Protein AF-A0A838U2S0-F1 (afdb_monomer_lite)

Sequence (189 aa):
MLSVIPILTPPTWMVVVSAYMINPSLDPIFLSILGASAATGGRLILFQFSSIGRRFIDETRKSSLDRLKKYLEKTKYGYFVGTMIFALTPLPSNMLFISYGIMKARSIGIIAGFWIGRFIAYLLMINLSNYFFKSFNDLFKNDITFTILVDITGIIMTLLIIFINWDILISQHKLVFIKPKNFFSKQRN

pLDDT: mean 77.6, std 14.42, range [39.25, 94.38]

Radius of gyration: 21.66 Å; chains: 1; bounding box: 55×54×57 Å

Secondary structure (DSSP, 8-state):
--SS-TTTS--HHHHHHHHHHH-TTS-HHHHHHHHHHHHHHHHHHHHHHHHHHGGGS-HHHHHHHHHHHHHHHHSTTHHHHHHHHHHHSSS-HHHHHHHHHHTT---HHHHHHHHHHHHHHHHHHHHHHHHHHHHHHHHHHH-HHHHHHHHHHHHHHHHHHHHB-HHHHHHHS---B-----GGGSS--

Foldseek 3Di:
DQPPDPDPRDDLLVVLLVVCVVPVVDDLLVSLLVSLVVVLVVLVVLLQVLLVVLVVDDPVLLVVLLVVLVVQVVDPLSLQQVLLVCLLDPHDVSVVSSSCSSNVRDDPSNSNSNSVSSSVNSSCSNVVCVVCVVCVCVCVVPPPPSVVVVVVVVVVVVVLVVQWPPVCCVPPVDTDGNDPDPPPPPPDD

Structure (mmCIF, N/CA/C/O backbone):
data_AF-A0A838U2S0-F1
#
_entry.id   AF-A0A838U2S0-F1
#
loop_
_atom_site.group_PDB
_atom_site.id
_atom_site.type_symbol
_atom_site.label_atom_id
_atom_site.label_alt_id
_atom_site.label_comp_id
_atom_site.label_asym_id
_atom_site.label_entity_id
_atom_site.label_seq_id
_atom_site.pdbx_PDB_ins_code
_atom_site.Cartn_x
_atom_site.Cartn_y
_atom_site.Cartn_z
_atom_site.occupancy
_atom_site.B_iso_or_equiv
_atom_site.auth_seq_id
_atom_site.auth_comp_id
_atom_site.auth_asym_id
_atom_site.auth_atom_id
_atom_site.pdbx_PDB_model_num
ATOM 1 N N . MET A 1 1 ? 14.960 3.402 5.399 1.00 40.97 1 MET A N 1
ATOM 2 C CA . MET A 1 1 ? 14.803 4.752 5.989 1.00 40.97 1 MET A CA 1
ATOM 3 C C . MET A 1 1 ? 14.602 5.840 4.916 1.00 40.97 1 MET A C 1
ATOM 5 O O . MET A 1 1 ? 15.115 6.935 5.052 1.00 40.97 1 MET A O 1
ATOM 9 N N . LEU A 1 2 ? 13.812 5.577 3.861 1.00 39.41 2 LEU A N 1
ATOM 10 C CA . LEU A 1 2 ? 13.594 6.506 2.729 1.00 39.41 2 LEU A CA 1
ATOM 11 C C . LEU A 1 2 ? 12.190 7.142 2.725 1.00 39.41 2 LEU A C 1
ATOM 13 O O . LEU A 1 2 ? 11.763 7.716 1.738 1.00 39.41 2 LEU A O 1
ATOM 17 N N . SER A 1 3 ? 11.422 7.001 3.808 1.00 39.25 3 SER A N 1
ATOM 18 C CA . SER A 1 3 ? 10.010 7.422 3.858 1.00 39.25 3 SER A CA 1
ATOM 19 C C . SER A 1 3 ? 9.759 8.662 4.717 1.00 39.25 3 SER A C 1
ATOM 21 O O . SER A 1 3 ? 8.620 8.902 5.097 1.00 39.25 3 SER A O 1
ATOM 23 N N . VAL A 1 4 ? 10.807 9.418 5.057 1.00 43.19 4 VAL A N 1
ATOM 24 C CA . VAL A 1 4 ? 10.728 10.504 6.051 1.00 43.19 4 VAL A CA 1
ATOM 25 C C . VAL A 1 4 ? 10.721 11.903 5.409 1.00 43.19 4 VAL A C 1
ATOM 27 O O . VAL A 1 4 ? 10.370 12.863 6.080 1.00 43.19 4 VAL A O 1
ATOM 30 N N . ILE A 1 5 ? 11.020 12.047 4.110 1.00 43.34 5 ILE A N 1
ATOM 31 C CA . ILE A 1 5 ? 11.135 13.369 3.460 1.00 43.34 5 ILE A CA 1
ATOM 32 C C . ILE A 1 5 ? 10.062 13.524 2.359 1.00 43.34 5 ILE A C 1
ATOM 34 O O . ILE A 1 5 ? 10.135 12.790 1.370 1.00 43.34 5 ILE A O 1
ATOM 38 N N . PRO A 1 6 ? 9.077 14.446 2.486 1.00 45.00 6 PRO A N 1
ATOM 39 C CA . PRO A 1 6 ? 7.842 14.391 1.690 1.00 45.00 6 PRO A CA 1
ATOM 40 C C . PRO A 1 6 ? 7.888 14.892 0.236 1.00 45.00 6 PRO A C 1
ATOM 42 O O . PRO A 1 6 ? 6.861 14.796 -0.423 1.00 45.00 6 PRO A O 1
ATOM 45 N N . ILE A 1 7 ? 8.992 15.448 -0.283 1.00 42.12 7 ILE A N 1
ATOM 46 C CA . ILE A 1 7 ? 8.958 16.152 -1.592 1.00 42.12 7 ILE A CA 1
ATOM 47 C C . ILE A 1 7 ? 10.041 15.704 -2.589 1.00 42.12 7 ILE A C 1
ATOM 49 O O . ILE A 1 7 ? 9.837 15.817 -3.792 1.00 42.12 7 ILE A O 1
ATOM 53 N N . LEU A 1 8 ? 11.166 15.152 -2.125 1.00 42.81 8 LEU A N 1
ATOM 54 C CA . LEU A 1 8 ? 12.355 14.925 -2.967 1.00 42.81 8 LEU A CA 1
ATOM 55 C C . LEU A 1 8 ? 12.891 13.492 -2.939 1.00 42.81 8 LEU A C 1
ATOM 57 O O . LEU A 1 8 ? 13.992 13.233 -3.416 1.00 42.81 8 LEU A O 1
ATOM 61 N N . THR A 1 9 ? 12.128 12.543 -2.394 1.00 49.25 9 THR A N 1
ATOM 62 C CA . THR A 1 9 ? 12.451 11.136 -2.630 1.00 49.25 9 THR A CA 1
ATOM 63 C C . THR A 1 9 ? 11.808 10.718 -3.946 1.00 49.25 9 THR A C 1
ATOM 65 O O . THR A 1 9 ? 10.586 10.850 -4.073 1.00 49.25 9 THR A O 1
ATOM 68 N N . PRO A 1 10 ? 12.590 10.237 -4.936 1.00 53.56 10 PRO A N 1
ATOM 69 C CA . PRO A 1 10 ? 12.002 9.668 -6.133 1.00 53.56 10 PRO A CA 1
ATOM 70 C C . PRO A 1 10 ? 10.997 8.604 -5.684 1.00 53.56 10 PRO A C 1
ATOM 72 O O . PRO A 1 10 ? 11.283 7.863 -4.731 1.00 53.56 10 PRO A O 1
ATOM 75 N N . PRO A 1 11 ? 9.805 8.552 -6.302 1.00 63.19 11 PRO A N 1
ATOM 76 C CA . PRO A 1 11 ? 8.815 7.544 -5.968 1.00 63.19 11 PRO A CA 1
ATOM 77 C C . PRO A 1 11 ? 9.491 6.175 -5.881 1.00 63.19 11 PRO A C 1
ATOM 79 O O . PRO A 1 11 ? 10.350 5.864 -6.702 1.00 63.19 11 PRO A O 1
ATOM 82 N N . THR A 1 12 ? 9.143 5.342 -4.900 1.00 69.44 12 THR A N 1
ATOM 83 C CA . THR A 1 12 ? 9.863 4.073 -4.674 1.00 69.44 12 THR A CA 1
ATOM 84 C C . THR A 1 12 ? 9.918 3.179 -5.914 1.00 69.44 12 THR A C 1
ATOM 86 O O . THR A 1 12 ? 10.870 2.424 -6.071 1.00 69.44 12 THR A O 1
ATOM 89 N N . TRP A 1 13 ? 8.946 3.302 -6.824 1.00 65.25 13 TRP A N 1
ATOM 90 C CA . TRP A 1 13 ? 8.980 2.635 -8.123 1.00 65.25 13 TRP A CA 1
ATOM 91 C C . TRP A 1 13 ? 10.138 3.100 -9.014 1.00 65.25 13 TRP A C 1
ATOM 93 O O . TRP A 1 13 ? 10.768 2.279 -9.665 1.00 65.25 13 TRP A O 1
ATOM 103 N N . MET A 1 14 ? 10.455 4.393 -9.008 1.00 63.75 14 MET A N 1
ATOM 104 C CA . MET A 1 14 ? 11.520 4.985 -9.812 1.00 63.75 14 MET A CA 1
ATOM 105 C C . MET A 1 14 ? 12.881 4.490 -9.331 1.00 63.75 14 MET A C 1
ATOM 107 O O . MET A 1 14 ? 13.739 4.190 -10.143 1.00 63.75 14 MET A O 1
ATOM 111 N N . VAL A 1 15 ? 13.056 4.295 -8.021 1.00 72.75 15 VAL A N 1
ATOM 112 C CA . VAL A 1 15 ? 14.273 3.677 -7.466 1.00 72.75 15 VAL A CA 1
ATOM 113 C C . VAL A 1 15 ? 14.439 2.236 -7.956 1.00 72.75 15 VAL A C 1
ATOM 115 O O . VAL A 1 15 ? 15.535 1.852 -8.353 1.00 72.75 15 VAL A O 1
ATOM 118 N N . VAL A 1 16 ? 13.359 1.449 -7.957 1.00 70.62 16 VAL A N 1
ATOM 119 C CA . VAL A 1 16 ? 13.377 0.046 -8.407 1.00 70.62 16 VAL A CA 1
ATOM 120 C C . VAL A 1 16 ? 13.665 -0.051 -9.909 1.00 70.62 16 VAL A C 1
ATOM 122 O O . VAL A 1 16 ? 14.511 -0.841 -10.320 1.00 70.62 16 VAL A O 1
ATOM 125 N N . VAL A 1 17 ? 13.011 0.784 -10.720 1.00 68.44 17 VAL A N 1
ATOM 126 C CA . VAL A 1 17 ? 13.224 0.831 -12.174 1.00 68.44 17 VAL A CA 1
ATOM 127 C C . VAL A 1 17 ? 14.630 1.333 -12.506 1.00 68.44 17 VAL A C 1
ATOM 129 O O . VAL A 1 17 ? 15.318 0.701 -13.298 1.00 68.44 17 VAL A O 1
ATOM 132 N N . SER A 1 18 ? 15.113 2.399 -11.864 1.00 64.94 18 SER A N 1
ATOM 133 C CA . SER A 1 18 ? 16.478 2.896 -12.079 1.00 64.94 18 SER A CA 1
ATOM 134 C C . SER A 1 18 ? 17.538 1.867 -11.685 1.00 64.94 18 SER A C 1
ATOM 136 O O . SER A 1 18 ? 18.521 1.706 -12.402 1.00 64.94 18 SER A O 1
ATOM 138 N N . ALA A 1 19 ? 17.339 1.132 -10.584 1.00 71.06 19 ALA A N 1
ATOM 139 C CA . ALA A 1 19 ? 18.241 0.049 -10.190 1.00 71.06 19 ALA A CA 1
ATOM 140 C C . ALA A 1 19 ? 18.295 -1.063 -11.250 1.00 71.06 19 ALA A C 1
ATOM 142 O O . ALA A 1 19 ? 19.380 -1.537 -11.584 1.00 71.06 19 ALA A O 1
ATOM 143 N N . TYR A 1 20 ? 17.142 -1.426 -11.821 1.00 73.88 20 TYR A N 1
ATOM 144 C CA . TYR A 1 20 ? 17.068 -2.366 -12.938 1.00 73.88 20 TYR A CA 1
ATOM 145 C C . TYR A 1 20 ? 17.745 -1.819 -14.209 1.00 73.88 20 TYR A C 1
ATOM 147 O O . TYR A 1 20 ? 18.476 -2.542 -14.875 1.00 73.88 20 TYR A O 1
ATOM 155 N N . MET A 1 21 ? 17.572 -0.535 -14.537 1.00 66.88 21 MET A N 1
ATOM 156 C CA . MET A 1 21 ? 18.184 0.073 -15.729 1.00 66.88 21 MET A CA 1
ATOM 157 C C . MET A 1 21 ? 19.713 0.183 -15.639 1.00 66.88 21 MET A C 1
ATOM 159 O O . MET A 1 21 ? 20.387 0.068 -16.660 1.00 66.88 21 MET A O 1
ATOM 163 N N . ILE A 1 22 ? 20.268 0.396 -14.441 1.00 74.81 22 ILE A N 1
ATOM 164 C CA . ILE A 1 22 ? 21.724 0.455 -14.215 1.00 74.81 22 ILE A CA 1
ATOM 165 C C . ILE A 1 22 ? 22.353 -0.940 -14.313 1.00 74.81 22 ILE A C 1
ATOM 167 O O . ILE A 1 22 ? 23.485 -1.072 -14.775 1.00 74.81 22 ILE A O 1
ATOM 171 N N . ASN A 1 23 ? 21.632 -1.985 -13.899 1.00 72.81 23 ASN A N 1
ATOM 172 C CA . ASN A 1 23 ? 22.091 -3.362 -14.036 1.00 72.81 23 ASN A CA 1
ATOM 173 C C . ASN A 1 23 ? 20.950 -4.278 -14.515 1.00 72.81 23 ASN A C 1
ATOM 175 O O . ASN A 1 23 ? 20.287 -4.920 -13.695 1.00 72.81 23 ASN A O 1
ATOM 179 N N . PRO A 1 24 ? 20.754 -4.383 -15.844 1.00 66.19 24 PRO A N 1
ATOM 180 C CA . PRO A 1 24 ? 19.684 -5.187 -16.442 1.00 66.19 24 PRO A CA 1
ATOM 181 C C . PRO A 1 24 ? 19.803 -6.692 -16.173 1.00 66.19 24 PRO A C 1
ATOM 183 O O . PRO A 1 24 ? 18.881 -7.443 -16.469 1.00 66.19 24 PRO A O 1
ATOM 186 N N . SER A 1 25 ? 20.935 -7.143 -15.623 1.00 71.69 25 SER A N 1
ATOM 187 C CA . SER A 1 25 ? 21.165 -8.536 -15.218 1.00 71.69 25 SER A CA 1
ATOM 188 C C . SER A 1 25 ? 20.413 -8.913 -13.936 1.00 71.69 25 SER A C 1
ATOM 190 O O . SER A 1 25 ? 20.383 -10.084 -13.560 1.00 71.69 25 SER A O 1
ATOM 192 N N . LEU A 1 26 ? 19.856 -7.930 -13.221 1.00 73.38 26 LEU A N 1
ATOM 193 C CA . LEU A 1 26 ? 19.093 -8.152 -11.999 1.00 73.38 26 LEU A CA 1
ATOM 194 C C . LEU A 1 26 ? 17.708 -8.714 -12.328 1.00 73.38 26 LEU A C 1
ATOM 196 O O . LEU A 1 26 ? 16.955 -8.121 -13.096 1.00 73.38 26 LEU A O 1
ATOM 200 N N . ASP A 1 27 ? 17.348 -9.822 -11.683 1.00 82.19 27 ASP A N 1
ATOM 201 C CA . ASP A 1 27 ? 16.026 -10.429 -11.828 1.00 82.19 27 ASP A CA 1
ATOM 202 C C . ASP A 1 27 ? 14.913 -9.451 -11.370 1.00 82.19 27 ASP A C 1
ATOM 204 O O . ASP A 1 27 ? 14.895 -9.034 -10.200 1.00 82.19 27 ASP A O 1
ATOM 208 N N . PRO A 1 28 ? 13.960 -9.089 -12.256 1.00 80.12 28 PRO A N 1
ATOM 209 C CA . PRO A 1 28 ? 12.810 -8.250 -11.924 1.00 80.12 28 PRO A CA 1
ATOM 210 C C . PRO A 1 28 ? 12.012 -8.732 -10.710 1.00 80.12 28 PRO A C 1
ATOM 212 O O . PRO A 1 28 ? 11.473 -7.912 -9.956 1.00 80.12 28 PRO A O 1
ATOM 215 N N . ILE A 1 29 ? 11.928 -10.051 -10.506 1.00 85.88 29 ILE A N 1
ATOM 216 C CA . ILE A 1 29 ? 11.207 -10.647 -9.377 1.00 85.88 29 ILE A CA 1
ATOM 217 C C . ILE A 1 29 ? 11.940 -10.330 -8.077 1.00 85.88 29 ILE A C 1
ATOM 219 O O . ILE A 1 29 ? 11.330 -9.810 -7.138 1.00 85.88 29 ILE A O 1
ATOM 223 N N . PHE A 1 30 ? 13.251 -10.566 -8.032 1.00 85.12 30 PHE A N 1
ATOM 224 C CA . PHE A 1 30 ? 14.076 -10.267 -6.864 1.00 85.12 30 PHE A CA 1
ATOM 225 C C . PHE A 1 30 ? 14.042 -8.777 -6.490 1.00 85.12 30 PHE A C 1
ATOM 227 O O . PHE A 1 30 ? 13.831 -8.425 -5.324 1.00 85.12 30 PHE A O 1
ATOM 234 N N . LEU A 1 31 ? 14.157 -7.886 -7.478 1.00 84.44 31 LEU A N 1
ATOM 235 C CA . LEU A 1 31 ? 14.049 -6.440 -7.261 1.00 84.44 31 LEU A CA 1
ATOM 236 C C . LEU A 1 31 ? 12.672 -6.026 -6.733 1.00 84.44 31 LEU A C 1
ATOM 238 O O . LEU A 1 31 ? 12.579 -5.208 -5.814 1.00 84.44 31 LEU A O 1
ATOM 242 N N . SER A 1 32 ? 11.604 -6.618 -7.267 1.00 87.06 32 SER A N 1
ATOM 243 C CA . SER A 1 32 ? 10.239 -6.357 -6.806 1.00 87.06 32 SER A CA 1
ATOM 244 C C . SER A 1 32 ? 10.028 -6.830 -5.368 1.00 87.06 32 SER A C 1
ATOM 246 O O . SER A 1 32 ? 9.399 -6.118 -4.584 1.00 87.06 32 SER A O 1
ATOM 248 N N . ILE A 1 33 ? 10.591 -7.982 -4.986 1.00 88.94 33 ILE A N 1
ATOM 249 C CA . ILE A 1 33 ? 10.562 -8.503 -3.608 1.00 88.94 33 ILE A CA 1
ATOM 250 C C . ILE A 1 33 ? 11.279 -7.544 -2.656 1.00 88.94 33 ILE A C 1
ATOM 252 O O . ILE A 1 33 ? 10.717 -7.168 -1.620 1.00 88.94 33 ILE A O 1
ATOM 256 N N . LEU A 1 34 ? 12.498 -7.114 -2.996 1.00 87.38 34 LEU A N 1
ATOM 257 C CA . LEU A 1 34 ? 13.271 -6.184 -2.171 1.00 87.38 34 LEU A CA 1
ATOM 258 C C . LEU A 1 34 ? 12.563 -4.835 -2.030 1.00 87.38 34 LEU A C 1
ATOM 260 O O . LEU A 1 34 ? 12.389 -4.336 -0.915 1.00 87.38 34 LEU A O 1
ATOM 264 N N . GLY A 1 35 ? 12.091 -4.273 -3.144 1.00 85.56 35 GLY A N 1
ATOM 265 C CA . GLY A 1 35 ? 11.353 -3.015 -3.157 1.00 85.56 35 GLY A CA 1
ATOM 266 C C . GLY A 1 35 ? 10.068 -3.092 -2.333 1.00 85.56 35 GLY A C 1
ATOM 267 O O . GLY A 1 35 ? 9.785 -2.191 -1.535 1.00 85.56 35 GLY A O 1
ATOM 268 N N . ALA A 1 36 ? 9.280 -4.161 -2.495 1.00 89.06 36 ALA A N 1
ATOM 269 C CA . ALA A 1 36 ? 8.032 -4.358 -1.758 1.00 89.06 36 ALA A CA 1
ATOM 270 C C . ALA A 1 36 ? 8.295 -4.514 -0.256 1.00 89.06 36 ALA A C 1
ATOM 272 O O . ALA A 1 36 ? 7.586 -3.922 0.562 1.00 89.06 36 ALA A O 1
ATOM 273 N N . SER A 1 37 ? 9.356 -5.231 0.113 1.00 89.81 37 SER A N 1
ATOM 274 C CA . SER A 1 37 ? 9.763 -5.429 1.506 1.00 89.81 37 SER A CA 1
ATOM 275 C C . SER A 1 37 ? 10.234 -4.124 2.150 1.00 89.81 37 SER A C 1
ATOM 277 O O . SER A 1 37 ? 9.767 -3.772 3.234 1.00 89.81 37 SER A O 1
ATOM 279 N N . ALA A 1 38 ? 11.068 -3.341 1.460 1.00 87.06 38 ALA A N 1
ATOM 280 C CA . ALA A 1 38 ? 11.524 -2.035 1.934 1.00 87.06 38 ALA A CA 1
ATOM 281 C C . ALA A 1 38 ? 10.362 -1.038 2.097 1.00 87.06 38 ALA A C 1
ATOM 283 O O . ALA A 1 38 ? 10.269 -0.342 3.115 1.00 87.06 38 ALA A O 1
ATOM 284 N N . ALA A 1 39 ? 9.445 -0.994 1.123 1.00 87.00 39 ALA A N 1
ATOM 285 C CA . ALA A 1 39 ? 8.250 -0.160 1.193 1.00 87.00 39 ALA A CA 1
ATOM 286 C C . ALA A 1 39 ? 7.362 -0.572 2.375 1.00 87.00 39 ALA A C 1
ATOM 288 O O . ALA A 1 39 ? 6.970 0.273 3.180 1.00 87.00 39 ALA A O 1
ATOM 289 N N . THR A 1 40 ? 7.093 -1.870 2.522 1.00 90.06 40 THR A N 1
ATOM 290 C CA . THR A 1 40 ? 6.285 -2.411 3.622 1.00 90.06 40 THR A CA 1
ATOM 291 C C . THR A 1 40 ? 6.919 -2.098 4.975 1.00 90.06 40 THR A C 1
ATOM 293 O O . THR A 1 40 ? 6.233 -1.589 5.858 1.00 90.06 40 THR A O 1
ATOM 296 N N . GLY A 1 41 ? 8.236 -2.277 5.120 1.00 88.38 41 GLY A N 1
ATOM 297 C CA . GLY A 1 41 ? 8.972 -1.931 6.338 1.00 88.38 41 GLY A CA 1
ATOM 298 C C . GLY A 1 41 ? 8.806 -0.462 6.738 1.00 88.38 41 GLY A C 1
ATOM 299 O O . GLY A 1 41 ? 8.500 -0.162 7.891 1.00 88.38 41 GLY A O 1
ATOM 300 N N . GLY A 1 42 ? 8.899 0.468 5.781 1.00 85.94 42 GLY A N 1
ATOM 301 C CA . GLY A 1 42 ? 8.639 1.889 6.046 1.00 85.94 42 GLY A CA 1
ATOM 302 C C . GLY A 1 42 ? 7.207 2.164 6.523 1.00 85.94 42 GLY A C 1
ATOM 303 O O . GLY A 1 42 ? 6.987 3.005 7.395 1.00 85.94 42 GLY A O 1
ATOM 304 N N . ARG A 1 43 ? 6.224 1.434 5.987 1.00 89.69 43 ARG A N 1
ATOM 305 C CA . ARG A 1 43 ? 4.805 1.582 6.358 1.00 89.69 43 ARG A CA 1
ATOM 306 C C . ARG A 1 43 ? 4.496 0.971 7.722 1.00 89.69 43 ARG A C 1
ATOM 308 O O . ARG A 1 43 ? 3.673 1.520 8.451 1.00 89.69 43 ARG A O 1
ATOM 315 N N . LEU A 1 44 ? 5.194 -0.095 8.104 1.00 89.06 44 LEU A N 1
ATOM 316 C CA . LEU A 1 44 ? 5.102 -0.677 9.443 1.00 89.06 44 LEU A CA 1
ATOM 317 C C . LEU A 1 44 ? 5.583 0.291 10.521 1.00 89.06 44 LEU A C 1
ATOM 319 O O . LEU A 1 44 ? 4.919 0.434 11.545 1.00 89.06 44 LEU A O 1
ATOM 323 N N . ILE A 1 45 ? 6.683 1.000 10.269 1.00 88.75 45 ILE A N 1
ATOM 324 C CA . ILE A 1 45 ? 7.174 2.042 11.178 1.00 88.75 45 ILE A CA 1
ATOM 325 C C . ILE A 1 45 ? 6.099 3.125 11.352 1.00 88.75 45 ILE A C 1
ATOM 327 O O . ILE A 1 45 ? 5.715 3.444 12.476 1.00 88.75 45 ILE A O 1
ATOM 331 N N . LEU A 1 46 ? 5.537 3.630 10.250 1.00 87.81 46 LEU A N 1
ATOM 332 C CA . LEU A 1 46 ? 4.481 4.648 10.290 1.00 87.81 46 LEU A CA 1
ATOM 333 C C . LEU A 1 46 ? 3.231 4.175 11.048 1.00 87.81 46 LEU A C 1
ATOM 335 O O . LEU A 1 46 ? 2.666 4.923 11.848 1.00 87.81 46 LEU A O 1
ATOM 339 N N . PHE A 1 47 ? 2.818 2.928 10.824 1.00 90.31 47 PHE A N 1
ATOM 340 C CA . PHE A 1 47 ? 1.714 2.297 11.542 1.00 90.31 47 PHE A CA 1
ATOM 341 C C . PHE A 1 47 ? 1.968 2.263 13.054 1.00 90.31 47 PHE A C 1
ATOM 343 O O . PHE A 1 47 ? 1.088 2.629 13.837 1.00 90.31 47 PHE A O 1
ATOM 350 N N . GLN A 1 48 ? 3.173 1.865 13.474 1.00 89.31 48 GLN A N 1
ATOM 351 C CA . GLN A 1 48 ? 3.549 1.801 14.888 1.00 89.31 48 GLN A CA 1
ATOM 352 C C . GLN A 1 48 ? 3.547 3.189 15.535 1.00 89.31 48 GLN A C 1
ATOM 354 O O . GLN A 1 48 ? 2.904 3.376 16.570 1.00 89.31 48 GLN A O 1
ATOM 359 N N . PHE A 1 49 ? 4.175 4.180 14.897 1.00 89.88 49 PHE A N 1
ATOM 360 C CA . PHE A 1 49 ? 4.164 5.563 15.384 1.00 89.88 49 PHE A CA 1
ATOM 361 C C . PHE A 1 49 ? 2.741 6.121 15.490 1.00 89.88 49 PHE A C 1
ATOM 363 O O . PHE A 1 49 ? 2.384 6.722 16.502 1.00 89.88 49 PHE A O 1
ATOM 370 N N . SER A 1 50 ? 1.889 5.853 14.501 1.00 89.88 50 SER A N 1
ATOM 371 C CA . SER A 1 50 ? 0.491 6.307 14.505 1.00 89.88 50 SER A CA 1
ATOM 372 C C . SER A 1 50 ? -0.344 5.627 15.596 1.00 89.88 50 SER A C 1
ATOM 374 O O . SER A 1 50 ? -1.216 6.250 16.201 1.00 89.88 50 SER A O 1
ATOM 376 N N . SER A 1 51 ? -0.050 4.361 15.904 1.00 90.25 51 SER A N 1
ATOM 377 C CA . SER A 1 51 ? -0.672 3.623 17.010 1.00 90.25 51 SER A CA 1
ATOM 378 C C . SER A 1 51 ? -0.316 4.208 18.380 1.00 90.25 51 SER A C 1
ATOM 380 O O . SER A 1 51 ? -1.181 4.309 19.258 1.00 90.25 51 SER A O 1
ATOM 382 N N . ILE A 1 52 ? 0.929 4.665 18.553 1.00 90.62 52 ILE A N 1
ATOM 383 C CA . ILE A 1 52 ? 1.367 5.408 19.745 1.00 90.62 52 ILE A CA 1
ATOM 384 C C . ILE A 1 52 ? 0.680 6.782 19.785 1.00 90.62 52 ILE A C 1
ATOM 386 O O . ILE A 1 52 ? 0.147 7.176 20.825 1.00 90.62 52 ILE A O 1
ATOM 390 N N . GLY A 1 53 ? 0.609 7.461 18.637 1.00 87.88 53 GLY A N 1
ATOM 391 C CA . GLY A 1 53 ? -0.020 8.770 18.459 1.00 87.88 53 GLY A CA 1
ATOM 392 C C . GLY A 1 53 ? -1.533 8.807 18.702 1.00 87.88 53 GLY A C 1
ATOM 393 O O . GLY A 1 53 ? -2.067 9.882 18.963 1.00 87.88 53 GLY A O 1
ATOM 394 N N . ARG A 1 54 ? -2.231 7.655 18.720 1.00 90.44 54 ARG A N 1
ATOM 395 C CA . ARG A 1 54 ? -3.677 7.559 19.031 1.00 90.44 54 ARG A CA 1
ATOM 396 C C . ARG A 1 54 ? -4.054 8.323 20.307 1.00 90.44 54 ARG A C 1
ATOM 398 O O . ARG A 1 54 ? -5.167 8.829 20.400 1.00 90.44 54 ARG A O 1
ATOM 405 N N . ARG A 1 55 ? -3.151 8.396 21.293 1.00 89.56 55 ARG A N 1
ATOM 406 C CA . ARG A 1 55 ? -3.378 9.070 22.586 1.00 89.56 55 ARG A CA 1
ATOM 407 C C . ARG A 1 55 ? -3.718 10.558 22.433 1.00 89.56 55 ARG A C 1
ATOM 409 O O . ARG A 1 55 ? -4.502 11.061 23.223 1.00 89.56 55 ARG A O 1
ATOM 416 N N . PHE A 1 56 ? -3.193 11.211 21.396 1.00 89.69 56 PHE A N 1
ATOM 417 C CA . PHE A 1 56 ? -3.348 12.647 21.140 1.00 89.69 56 PHE A CA 1
ATOM 418 C C . PHE A 1 56 ? -4.550 12.998 20.248 1.00 89.69 56 PHE A C 1
ATOM 420 O O . PHE A 1 56 ? -4.689 14.140 19.828 1.00 89.69 56 PHE A O 1
ATOM 427 N N . ILE A 1 57 ? -5.395 12.023 19.904 1.00 89.50 57 ILE A N 1
ATOM 428 C CA . ILE A 1 57 ? -6.540 12.220 19.005 1.00 89.50 57 ILE A CA 1
ATOM 429 C C . ILE A 1 57 ? -7.838 12.332 19.808 1.00 89.50 57 ILE A C 1
ATOM 431 O O . ILE A 1 57 ? -8.033 11.595 20.773 1.00 89.50 57 ILE A O 1
ATOM 435 N N . ASP A 1 58 ? -8.746 13.200 19.365 1.00 91.31 58 ASP A N 1
ATOM 436 C CA . ASP A 1 58 ? -10.072 13.378 19.964 1.00 91.31 58 ASP A CA 1
ATOM 437 C C . ASP A 1 58 ? -10.926 12.101 19.927 1.00 91.31 58 ASP A C 1
ATOM 439 O O . ASP A 1 58 ? -10.898 11.322 18.963 1.00 91.31 58 ASP A O 1
ATOM 443 N N . GLU A 1 59 ? -11.773 11.924 20.943 1.00 91.12 59 GLU A N 1
ATOM 444 C CA . GLU A 1 59 ? -12.653 10.754 21.073 1.00 91.12 59 GLU A CA 1
ATOM 445 C C . GLU A 1 59 ? -13.642 10.606 19.906 1.00 91.12 59 GLU A C 1
ATOM 447 O O . GLU A 1 59 ? -13.892 9.494 19.437 1.00 91.12 59 GLU A O 1
ATOM 452 N N . THR A 1 60 ? -14.129 11.710 19.334 1.00 89.06 60 THR A N 1
ATOM 453 C CA . THR A 1 60 ? -15.025 11.685 18.164 1.00 89.06 60 THR A CA 1
ATOM 454 C C . THR A 1 60 ? -14.361 11.042 16.940 1.00 89.06 60 THR A C 1
ATOM 456 O O . THR A 1 60 ? -14.973 10.237 16.223 1.00 89.06 60 THR A O 1
ATOM 459 N N . ARG A 1 61 ? -13.080 11.356 16.702 1.00 87.38 61 ARG A N 1
ATOM 460 C CA . ARG A 1 61 ? -12.297 10.787 15.593 1.00 87.38 61 ARG A CA 1
ATOM 461 C C . ARG A 1 61 ? -11.944 9.329 15.868 1.00 87.38 61 ARG A C 1
ATOM 463 O O . ARG A 1 61 ? -12.099 8.499 14.971 1.00 87.38 61 ARG A O 1
ATOM 470 N N . LYS A 1 62 ? -11.551 8.998 17.105 1.00 90.44 62 LYS A N 1
ATOM 471 C CA . LYS A 1 62 ? -11.317 7.608 17.538 1.00 90.44 62 LYS A CA 1
ATOM 472 C C . LYS A 1 62 ? -12.557 6.743 17.315 1.00 90.44 62 LYS A C 1
ATOM 474 O O . LYS A 1 62 ? -12.458 5.728 16.637 1.00 90.44 62 LYS A O 1
ATOM 479 N N . SER A 1 63 ? -13.722 7.190 17.783 1.00 90.19 63 SER A N 1
ATOM 480 C CA . SER A 1 63 ? -15.002 6.486 17.625 1.00 90.19 63 SER A CA 1
ATOM 481 C C . SER A 1 63 ? -15.354 6.238 16.155 1.00 90.19 63 SER A C 1
ATOM 483 O O . SER A 1 63 ? -15.794 5.149 15.784 1.00 90.19 63 SER A O 1
ATOM 485 N N . SER A 1 64 ? -15.102 7.218 15.284 1.00 90.81 64 SER A N 1
ATOM 486 C CA . SER A 1 64 ? -15.333 7.076 13.841 1.00 90.81 64 SER A CA 1
ATOM 487 C C . SER A 1 64 ? -14.417 6.031 13.199 1.00 90.81 64 SER A C 1
ATOM 489 O O . SER A 1 64 ? -14.882 5.191 12.427 1.00 90.81 64 SER A O 1
ATOM 491 N N . LEU A 1 65 ? -13.137 6.022 13.570 1.00 91.12 65 LEU A N 1
ATOM 492 C CA . LEU A 1 65 ? -12.178 5.014 13.114 1.00 91.12 65 LEU A CA 1
ATOM 493 C C . LEU A 1 65 ? -12.458 3.625 13.706 1.00 91.12 65 LEU A C 1
ATOM 495 O O . LEU A 1 65 ? -12.273 2.620 13.023 1.00 91.12 65 LEU A O 1
ATOM 499 N N . ASP A 1 66 ? -12.960 3.545 14.936 1.00 91.75 66 ASP A N 1
ATOM 500 C CA . ASP A 1 66 ? -13.351 2.280 15.558 1.00 91.75 66 ASP A CA 1
ATOM 501 C C . ASP A 1 66 ? -14.595 1.672 14.879 1.00 91.75 66 ASP A C 1
ATOM 503 O O . ASP A 1 66 ? -14.702 0.448 14.777 1.00 91.75 66 ASP A O 1
ATOM 507 N N . ARG A 1 67 ? -15.510 2.491 14.333 1.00 90.44 67 ARG A N 1
ATOM 508 C CA . ARG A 1 67 ? -16.598 1.997 13.464 1.00 90.44 67 ARG A CA 1
ATOM 509 C C . ARG A 1 67 ? -16.056 1.386 12.172 1.00 90.44 67 ARG A C 1
ATOM 511 O O . ARG A 1 67 ? -16.460 0.282 11.810 1.00 90.44 67 ARG A O 1
ATOM 518 N N . LEU A 1 68 ? -15.113 2.063 11.512 1.00 89.12 68 LEU A N 1
ATOM 519 C CA . LEU A 1 68 ? -14.453 1.536 10.312 1.00 89.12 68 LEU A CA 1
ATOM 520 C C . LEU A 1 68 ? -13.712 0.225 10.610 1.00 89.12 68 LEU A C 1
ATOM 522 O O . LEU A 1 68 ? -13.802 -0.727 9.837 1.00 89.12 68 LEU A O 1
ATOM 526 N N . LYS A 1 69 ? -13.027 0.149 11.755 1.00 91.88 69 LYS A N 1
ATOM 527 C CA . LYS A 1 69 ? -12.382 -1.079 12.226 1.00 91.88 69 LYS A CA 1
ATOM 528 C C . LYS A 1 69 ? -13.378 -2.233 12.330 1.00 91.88 69 LYS A C 1
ATOM 530 O O . LYS A 1 69 ? -13.143 -3.268 11.720 1.00 91.88 69 LYS A O 1
ATOM 535 N N . LYS A 1 70 ? -14.509 -2.040 13.019 1.00 90.44 70 LYS A N 1
ATOM 536 C CA . LYS A 1 70 ? -15.556 -3.072 13.148 1.00 90.44 70 LYS A CA 1
ATOM 537 C C . LYS A 1 70 ? -16.080 -3.542 11.787 1.00 90.44 70 LYS A C 1
ATOM 539 O O . LYS A 1 70 ? -16.305 -4.733 11.596 1.00 90.44 70 LYS A O 1
ATOM 544 N N . TYR A 1 71 ? -16.252 -2.624 10.835 1.00 88.94 71 TYR A N 1
ATOM 545 C CA . TYR A 1 71 ? -16.674 -2.962 9.472 1.00 88.94 71 TYR A CA 1
ATOM 546 C C . TYR A 1 71 ? -15.643 -3.838 8.740 1.00 88.94 71 TYR A C 1
ATOM 548 O O . TYR A 1 71 ? -15.992 -4.858 8.139 1.00 88.94 71 TYR A O 1
ATOM 556 N N . LEU A 1 72 ? -14.362 -3.472 8.826 1.00 87.69 72 LEU A N 1
ATOM 557 C CA . LEU A 1 72 ? -13.272 -4.222 8.201 1.00 87.69 72 LEU A CA 1
ATOM 558 C C . LEU A 1 72 ? -13.039 -5.582 8.873 1.00 87.69 72 LEU A C 1
ATOM 560 O O . LEU A 1 72 ? -12.744 -6.542 8.171 1.00 87.69 72 LEU A O 1
ATOM 564 N N . GLU A 1 73 ? -13.217 -5.685 10.192 1.00 88.44 73 GLU A N 1
ATOM 565 C CA . GLU A 1 73 ? -13.134 -6.947 10.946 1.00 88.44 73 GLU A CA 1
ATOM 566 C C . GLU A 1 73 ? -14.293 -7.900 10.625 1.00 88.44 73 GLU A C 1
ATOM 568 O O . GLU A 1 73 ? -14.092 -9.112 10.575 1.00 88.44 73 GLU A O 1
ATOM 573 N N . LYS A 1 74 ? -15.492 -7.372 10.342 1.00 88.75 74 LYS A N 1
ATOM 574 C CA . LYS A 1 74 ? -16.641 -8.179 9.897 1.00 88.75 74 LYS A CA 1
ATOM 575 C C . LYS A 1 74 ? -16.413 -8.803 8.515 1.00 88.75 74 LYS A C 1
ATOM 577 O O . LYS A 1 74 ? -17.004 -9.830 8.189 1.00 88.75 74 LYS A O 1
ATOM 582 N N . THR A 1 75 ? -15.561 -8.192 7.696 1.00 84.75 75 THR A N 1
ATOM 583 C CA . THR A 1 75 ? -15.262 -8.658 6.341 1.00 84.75 75 THR A CA 1
ATOM 584 C C . THR A 1 75 ? -14.026 -9.556 6.359 1.00 84.75 75 THR A C 1
ATOM 586 O O . THR A 1 75 ? -12.922 -9.073 6.599 1.00 84.75 75 THR A O 1
ATOM 589 N N . LYS A 1 76 ? -14.172 -10.849 6.026 1.00 81.38 76 LYS A N 1
ATOM 590 C CA . LYS A 1 76 ? -13.092 -11.864 6.101 1.00 81.38 76 LYS A CA 1
ATOM 591 C C . LYS A 1 76 ? -11.755 -11.417 5.484 1.00 81.38 76 LYS A C 1
ATOM 593 O O . LYS A 1 76 ? -10.698 -11.730 6.022 1.00 81.38 76 LYS A O 1
ATOM 598 N N . TYR A 1 77 ? -11.802 -10.658 4.387 1.00 87.81 77 TYR A N 1
ATOM 599 C CA . TYR A 1 77 ? -10.623 -10.128 3.691 1.00 87.81 77 TYR A CA 1
ATOM 600 C C . TYR A 1 77 ? -10.604 -8.595 3.590 1.00 87.81 77 TYR A C 1
ATOM 602 O O . TYR A 1 77 ? -9.866 -8.053 2.772 1.00 87.81 77 TYR A O 1
ATOM 610 N N . GLY A 1 78 ? -11.381 -7.875 4.410 1.00 88.12 78 GLY A N 1
ATOM 611 C CA . GLY A 1 78 ? -11.552 -6.419 4.285 1.00 88.12 78 GLY A CA 1
ATOM 612 C C . GLY A 1 78 ? -10.231 -5.652 4.356 1.00 88.12 78 GLY A C 1
ATOM 613 O O . GLY A 1 78 ? -9.943 -4.812 3.507 1.00 88.12 78 GLY A O 1
ATOM 614 N N . TYR A 1 79 ? -9.380 -6.011 5.319 1.00 90.56 79 TYR A N 1
ATOM 615 C CA . TYR A 1 79 ? -8.035 -5.447 5.446 1.00 90.56 79 TYR A CA 1
ATOM 616 C C . TYR A 1 79 ? -7.117 -5.795 4.280 1.00 90.56 79 TYR A C 1
ATOM 618 O O . TYR A 1 79 ? -6.384 -4.935 3.801 1.00 90.56 79 TYR A O 1
ATOM 626 N N . PHE A 1 80 ? -7.153 -7.046 3.826 1.00 92.00 80 PHE A N 1
ATOM 627 C CA . PHE A 1 80 ? -6.296 -7.513 2.745 1.00 92.00 80 PHE A CA 1
ATOM 628 C C . PHE A 1 80 ? -6.639 -6.821 1.428 1.00 92.00 80 PHE A C 1
ATOM 630 O O . PHE A 1 80 ? -5.789 -6.153 0.842 1.00 92.00 80 PHE A O 1
ATOM 637 N N . VAL A 1 81 ? -7.903 -6.916 1.014 1.00 89.25 81 VAL A N 1
ATOM 638 C CA . VAL A 1 81 ? -8.399 -6.346 -0.242 1.00 89.25 81 VAL A CA 1
ATOM 639 C C . VAL A 1 81 ? -8.279 -4.827 -0.224 1.00 89.25 81 VAL A C 1
ATOM 641 O O . VAL A 1 81 ? -7.749 -4.250 -1.170 1.00 89.25 81 VAL A O 1
ATOM 644 N N . GLY A 1 82 ? -8.688 -4.175 0.871 1.00 88.44 82 GLY A N 1
ATOM 645 C CA . GLY A 1 82 ? -8.581 -2.723 1.001 1.00 88.44 82 GLY A CA 1
ATOM 646 C C . GLY A 1 82 ? -7.139 -2.241 0.853 1.00 88.44 82 GLY A C 1
ATOM 647 O O . GLY A 1 82 ? -6.861 -1.338 0.069 1.00 88.44 82 GLY A O 1
ATOM 648 N N . THR A 1 83 ? -6.194 -2.891 1.535 1.00 91.12 83 THR A N 1
ATOM 649 C CA . THR A 1 83 ? -4.784 -2.484 1.464 1.00 91.12 83 THR A CA 1
ATOM 650 C C . THR A 1 83 ? -4.147 -2.807 0.115 1.00 91.12 83 THR A C 1
ATOM 652 O O . THR A 1 83 ? -3.343 -2.020 -0.381 1.00 91.12 83 THR A O 1
ATOM 655 N N . MET A 1 84 ? -4.518 -3.931 -0.499 1.00 91.50 84 MET A N 1
ATOM 656 C CA . MET A 1 84 ? -4.019 -4.337 -1.812 1.00 91.50 84 MET A CA 1
ATOM 657 C C . MET A 1 84 ? -4.463 -3.371 -2.911 1.00 91.50 84 MET A C 1
ATOM 659 O O . MET A 1 84 ? -3.627 -2.922 -3.691 1.00 91.50 84 MET A O 1
ATOM 663 N N . ILE A 1 85 ? -5.744 -2.986 -2.936 1.00 88.31 85 ILE A N 1
ATOM 664 C CA . ILE A 1 85 ? -6.256 -1.988 -3.885 1.00 88.31 85 ILE A CA 1
ATOM 665 C C . ILE A 1 85 ? -5.497 -0.672 -3.705 1.00 88.31 85 ILE A C 1
ATOM 667 O O . ILE A 1 85 ? -4.947 -0.142 -4.667 1.00 88.31 85 ILE A O 1
ATOM 671 N N . PHE A 1 86 ? -5.366 -0.189 -2.467 1.00 88.12 86 PHE A N 1
ATOM 672 C CA . PHE A 1 86 ? -4.605 1.030 -2.183 1.00 88.12 86 PHE A CA 1
ATOM 673 C C . PHE A 1 86 ? -3.135 0.942 -2.612 1.00 88.12 86 PHE A C 1
ATOM 675 O O . PHE A 1 86 ? -2.563 1.948 -3.021 1.00 88.12 86 PHE A O 1
ATOM 682 N N . ALA A 1 87 ? -2.512 -0.234 -2.520 1.00 86.31 87 ALA A N 1
ATOM 683 C CA . ALA A 1 87 ? -1.128 -0.451 -2.932 1.00 86.31 87 ALA A CA 1
ATOM 684 C C . ALA A 1 87 ? -0.937 -0.464 -4.456 1.00 86.31 87 ALA A C 1
ATOM 686 O O . ALA A 1 87 ? 0.123 -0.046 -4.924 1.00 86.31 87 ALA A O 1
ATOM 687 N N . LEU A 1 88 ? -1.943 -0.935 -5.197 1.00 85.25 88 LEU A N 1
ATOM 688 C CA . LEU A 1 88 ? -1.964 -0.956 -6.662 1.00 85.25 88 LEU A CA 1
ATOM 689 C C . LEU A 1 88 ? -2.292 0.422 -7.251 1.00 85.25 88 LEU A C 1
ATOM 691 O O . LEU A 1 88 ? -1.795 0.782 -8.313 1.00 85.25 88 LEU A O 1
ATOM 695 N N . THR A 1 89 ? -3.117 1.203 -6.557 1.00 80.81 89 THR A N 1
ATOM 696 C CA . THR A 1 89 ? -3.488 2.560 -6.977 1.00 80.81 89 THR A CA 1
ATOM 697 C C . THR A 1 89 ? -2.430 3.604 -6.592 1.00 80.81 89 THR A C 1
ATOM 699 O O . THR A 1 89 ? -1.705 3.416 -5.612 1.00 80.81 89 THR A O 1
ATOM 702 N N . PRO A 1 90 ? -2.390 4.771 -7.263 1.00 70.31 90 PRO A N 1
ATOM 703 C CA . PRO A 1 90 ? -1.559 5.908 -6.853 1.00 70.31 90 PRO A CA 1
ATOM 704 C C . PRO A 1 90 ? -2.074 6.621 -5.582 1.00 70.31 90 PRO A C 1
ATOM 706 O O . PRO A 1 90 ? -1.687 7.756 -5.307 1.00 70.31 90 PRO A O 1
ATOM 709 N N . LEU A 1 91 ? -2.954 5.989 -4.797 1.00 74.62 91 LEU A N 1
ATOM 710 C CA . LEU A 1 91 ? -3.533 6.577 -3.594 1.00 74.62 91 LEU A CA 1
ATOM 711 C C . LEU A 1 91 ? -2.478 6.777 -2.489 1.00 74.62 91 LEU A C 1
ATOM 713 O O . LEU A 1 91 ? -1.512 6.009 -2.379 1.00 74.62 91 LEU A O 1
ATOM 717 N N . PRO A 1 92 ? -2.666 7.783 -1.612 1.00 75.62 92 PRO A N 1
ATOM 718 C CA . PRO A 1 92 ? -1.728 8.091 -0.542 1.00 75.62 92 PRO A CA 1
ATOM 719 C C . PRO A 1 92 ? -1.744 6.993 0.528 1.00 75.62 92 PRO A C 1
ATOM 721 O O . PRO A 1 92 ? -2.446 7.075 1.537 1.00 75.62 92 PRO A O 1
ATOM 724 N N . SER A 1 93 ? -0.901 5.970 0.352 1.00 83.81 93 SER A N 1
ATOM 725 C CA . SER A 1 93 ? -0.779 4.851 1.300 1.00 83.81 93 SER A CA 1
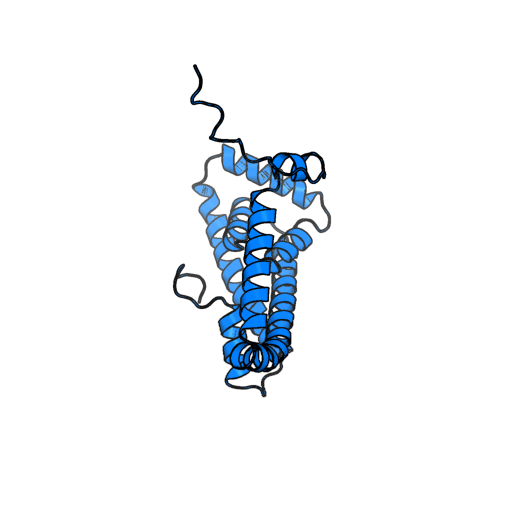ATOM 726 C C . SER A 1 93 ? -0.456 5.312 2.725 1.00 83.81 93 SER A C 1
ATOM 728 O O . SER A 1 93 ? -0.774 4.621 3.684 1.00 83.81 93 SER A O 1
ATOM 730 N N . ASN A 1 94 ? 0.169 6.482 2.886 1.00 85.88 94 ASN A N 1
ATOM 731 C CA . ASN A 1 94 ? 0.520 7.022 4.198 1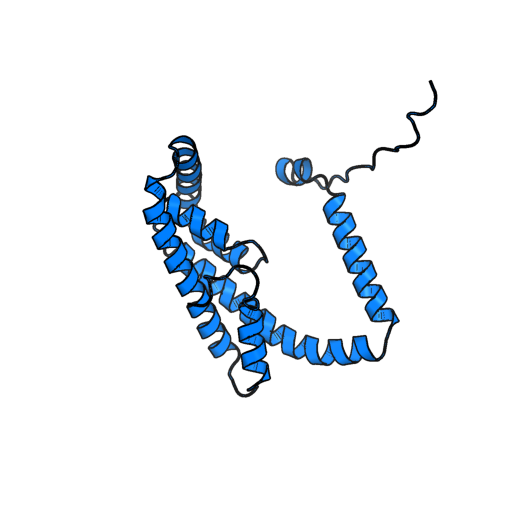.00 85.88 94 ASN A CA 1
ATOM 732 C C . ASN A 1 94 ? -0.728 7.232 5.061 1.00 85.88 94 ASN A C 1
ATOM 734 O O . ASN A 1 94 ? -0.748 6.807 6.212 1.00 85.88 94 ASN A O 1
ATOM 738 N N . MET A 1 95 ? -1.784 7.813 4.485 1.00 85.81 95 MET A N 1
ATOM 739 C CA . MET A 1 95 ? -3.042 8.047 5.195 1.00 85.81 95 MET A CA 1
ATOM 740 C C . MET A 1 95 ? -3.680 6.729 5.632 1.00 85.81 95 MET A C 1
ATOM 742 O O . MET A 1 95 ? -4.104 6.613 6.777 1.00 85.81 95 MET A O 1
ATOM 746 N N . LEU A 1 96 ? -3.654 5.710 4.767 1.00 89.88 96 LEU A N 1
ATOM 747 C CA . LEU A 1 96 ? -4.178 4.383 5.083 1.00 89.88 96 LEU A CA 1
ATOM 748 C C . LEU A 1 96 ? -3.494 3.776 6.319 1.00 89.88 96 LEU A C 1
ATOM 750 O O . LEU A 1 96 ? -4.166 3.385 7.272 1.00 89.88 96 LEU A O 1
ATOM 754 N N . PHE A 1 97 ? -2.158 3.733 6.331 1.00 90.38 97 PHE A N 1
ATOM 755 C CA . PHE A 1 97 ? -1.401 3.165 7.453 1.00 90.38 97 PHE A CA 1
ATOM 756 C C . PHE A 1 97 ? -1.508 4.007 8.729 1.00 90.38 97 PHE A C 1
ATOM 758 O O . PHE A 1 97 ? -1.525 3.435 9.820 1.00 90.38 97 PHE A O 1
ATOM 765 N N . ILE A 1 98 ? -1.640 5.332 8.612 1.00 89.56 98 ILE A N 1
ATOM 766 C CA . ILE A 1 98 ? -1.910 6.216 9.753 1.00 89.56 98 ILE A CA 1
ATOM 767 C C . ILE A 1 98 ? -3.271 5.882 10.367 1.00 89.56 98 ILE A C 1
ATOM 769 O O . ILE A 1 98 ? -3.346 5.591 11.561 1.00 89.56 98 ILE A O 1
ATOM 773 N N . SER A 1 99 ? -4.339 5.846 9.565 1.00 90.62 99 SER A N 1
ATOM 774 C CA . SER A 1 99 ? -5.685 5.487 10.029 1.00 90.62 99 SER A CA 1
ATOM 775 C C . SER A 1 99 ? -5.710 4.096 10.663 1.00 90.62 99 SER A C 1
ATOM 777 O O . SER A 1 99 ? -6.289 3.911 11.737 1.00 90.62 99 SER A O 1
ATOM 779 N N . TYR A 1 100 ? -5.024 3.130 10.049 1.00 92.38 100 TYR A N 1
ATOM 780 C CA . TYR A 1 100 ? -4.925 1.768 10.566 1.00 92.38 100 TYR A CA 1
ATOM 781 C C . TYR A 1 100 ? -4.142 1.679 11.881 1.00 92.38 100 TYR A C 1
ATOM 783 O O . TYR A 1 100 ? -4.533 0.924 12.780 1.00 92.38 100 TYR A O 1
ATOM 791 N N . GLY A 1 101 ? -3.078 2.470 12.023 1.00 91.50 101 GLY A N 1
ATOM 792 C CA . GLY A 1 101 ? -2.322 2.589 13.265 1.00 91.50 101 GLY A CA 1
ATOM 793 C C . GLY A 1 101 ? -3.176 3.198 14.372 1.00 91.50 101 GLY A C 1
ATOM 794 O O . GLY A 1 101 ? -3.299 2.611 15.447 1.00 91.50 101 GLY A O 1
ATOM 795 N N . ILE A 1 102 ? -3.862 4.309 14.088 1.00 92.69 102 ILE A N 1
ATOM 796 C CA . ILE A 1 102 ? -4.751 4.980 15.046 1.00 92.69 102 ILE A CA 1
ATOM 797 C C . ILE A 1 102 ? -5.856 4.035 15.515 1.00 92.69 102 ILE A C 1
ATOM 799 O O . ILE A 1 102 ? -6.113 3.952 16.712 1.00 92.69 102 ILE A O 1
ATOM 803 N N . MET A 1 103 ? -6.488 3.263 14.629 1.00 93.12 103 MET A N 1
ATOM 804 C CA . MET A 1 103 ? -7.525 2.305 15.039 1.00 93.12 103 MET A CA 1
ATOM 805 C C . MET A 1 103 ? -6.968 1.029 15.702 1.00 93.12 103 MET A C 1
ATOM 807 O O . MET A 1 103 ? -7.733 0.179 16.164 1.00 93.12 103 MET A O 1
ATOM 811 N N . LYS A 1 104 ? -5.638 0.890 15.808 1.00 89.06 104 LYS A N 1
ATOM 812 C CA . LYS A 1 104 ? -4.951 -0.294 16.349 1.00 89.06 104 LYS A CA 1
ATOM 813 C C . LYS A 1 104 ? -5.439 -1.580 15.677 1.00 89.06 104 LYS A C 1
ATOM 815 O O . LYS A 1 104 ? -5.872 -2.520 16.351 1.00 89.06 104 LYS A O 1
ATOM 820 N N . ALA A 1 105 ? -5.446 -1.591 14.346 1.00 89.44 105 ALA A N 1
ATOM 821 C CA . ALA A 1 105 ? -5.858 -2.758 13.576 1.00 89.44 105 ALA A CA 1
ATOM 822 C C . ALA A 1 105 ? -4.845 -3.900 13.746 1.00 89.44 105 ALA A C 1
ATOM 824 O O . ALA A 1 105 ? -3.659 -3.723 13.491 1.00 89.44 105 ALA A O 1
ATOM 825 N N . ARG A 1 106 ? -5.296 -5.080 14.177 1.00 82.12 106 ARG A N 1
ATOM 826 C CA . ARG A 1 106 ? -4.432 -6.256 14.370 1.00 82.12 106 ARG A CA 1
ATOM 827 C C . ARG A 1 106 ? -4.683 -7.272 13.262 1.00 82.12 106 ARG A C 1
ATOM 829 O O . ARG A 1 106 ? -5.238 -8.334 13.510 1.00 82.12 106 ARG A O 1
ATOM 836 N N . SER A 1 107 ? -4.324 -6.924 12.029 1.00 85.94 107 SER A N 1
ATOM 837 C CA . SER A 1 107 ? -4.510 -7.818 10.884 1.00 85.94 107 SER A CA 1
ATOM 838 C C . SER A 1 107 ? -3.225 -7.970 10.084 1.00 85.94 107 SER A C 1
ATOM 840 O O . SER A 1 107 ? -2.716 -7.001 9.520 1.00 85.94 107 SER A O 1
ATOM 842 N N . ILE A 1 108 ? -2.747 -9.214 9.974 1.00 88.94 108 ILE A N 1
ATOM 843 C CA . ILE A 1 108 ? -1.653 -9.576 9.062 1.00 88.94 108 ILE A CA 1
ATOM 844 C C . ILE A 1 108 ? -2.035 -9.302 7.598 1.00 88.94 108 ILE A C 1
ATOM 846 O O . ILE A 1 108 ? -1.167 -9.056 6.764 1.00 88.94 108 ILE A O 1
ATOM 850 N N . GLY A 1 109 ? -3.342 -9.256 7.305 1.00 89.12 109 GLY A N 1
ATOM 851 C CA . GLY A 1 109 ? -3.882 -8.930 5.990 1.00 89.12 109 GLY A CA 1
ATOM 852 C C . GLY A 1 109 ? -3.486 -7.537 5.504 1.00 89.12 109 GLY A C 1
ATOM 853 O O . GLY A 1 109 ? -3.327 -7.358 4.304 1.00 89.12 109 GLY A O 1
ATOM 854 N N . ILE A 1 110 ? -3.242 -6.577 6.403 1.00 91.94 110 ILE A N 1
ATOM 855 C CA .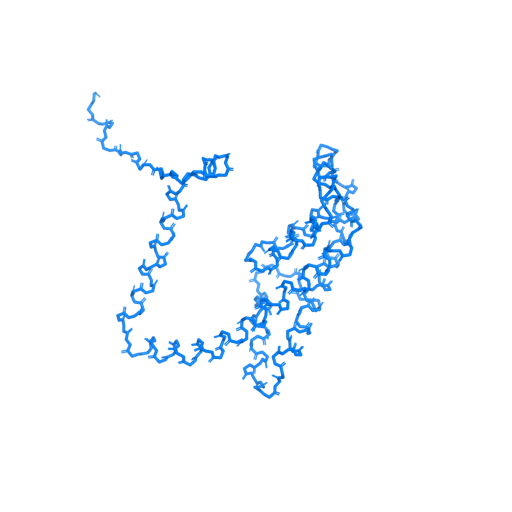 ILE A 1 110 ? -2.732 -5.247 6.027 1.00 91.94 110 ILE A CA 1
ATOM 856 C C . ILE A 1 110 ? -1.334 -5.378 5.410 1.00 91.94 110 ILE A C 1
ATOM 858 O O . ILE A 1 110 ? -1.063 -4.842 4.339 1.00 91.94 110 ILE A O 1
ATOM 862 N N . ILE A 1 111 ? -0.450 -6.126 6.072 1.00 92.56 111 ILE A N 1
ATOM 863 C CA . ILE A 1 111 ? 0.939 -6.320 5.641 1.00 92.56 111 ILE A CA 1
ATOM 864 C C . ILE A 1 111 ? 0.970 -7.122 4.343 1.00 92.56 111 ILE A C 1
ATOM 866 O O . ILE A 1 111 ? 1.563 -6.678 3.363 1.00 92.56 111 ILE A O 1
ATOM 870 N N . ALA A 1 112 ? 0.285 -8.267 4.324 1.00 93.00 112 ALA A N 1
ATOM 871 C CA . ALA A 1 112 ? 0.235 -9.147 3.163 1.00 93.00 112 ALA A CA 1
ATOM 872 C C . ALA A 1 112 ? -0.403 -8.454 1.950 1.00 93.00 112 ALA A C 1
ATOM 874 O O . ALA A 1 112 ? 0.148 -8.510 0.856 1.00 93.00 112 ALA A O 1
ATOM 875 N N . GLY A 1 113 ? -1.522 -7.748 2.143 1.00 92.94 113 GLY A N 1
ATOM 876 C CA . GLY A 1 113 ? -2.209 -7.027 1.071 1.00 92.94 113 GLY A CA 1
ATOM 877 C C . GLY A 1 113 ? -1.353 -5.903 0.496 1.00 92.94 113 GLY A C 1
ATOM 878 O O . GLY A 1 113 ? -1.231 -5.786 -0.722 1.00 92.94 113 GLY A O 1
ATOM 879 N N . PHE A 1 114 ? -0.693 -5.118 1.355 1.00 93.44 114 PHE A N 1
ATOM 880 C CA . PHE A 1 114 ? 0.218 -4.072 0.894 1.00 93.44 114 PHE A CA 1
ATOM 881 C C . PHE A 1 114 ? 1.425 -4.636 0.145 1.00 93.44 114 PHE A C 1
ATOM 883 O O . PHE A 1 114 ? 1.775 -4.127 -0.918 1.00 93.44 114 PHE A O 1
ATOM 890 N N . TRP A 1 115 ? 2.057 -5.675 0.696 1.00 94.38 115 TRP A N 1
ATOM 891 C CA . TRP A 1 115 ? 3.256 -6.276 0.122 1.00 94.38 115 TRP A CA 1
ATOM 892 C C . TRP A 1 115 ? 2.958 -6.906 -1.239 1.00 94.38 115 TRP A C 1
ATOM 894 O O . TRP A 1 115 ? 3.652 -6.597 -2.203 1.00 94.38 115 TRP A O 1
ATOM 904 N N . ILE A 1 116 ? 1.880 -7.693 -1.351 1.00 94.06 116 ILE A N 1
ATOM 905 C CA . ILE A 1 116 ? 1.452 -8.303 -2.620 1.00 94.06 116 ILE A CA 1
ATOM 906 C C . ILE A 1 116 ? 1.080 -7.223 -3.636 1.00 94.06 116 ILE A C 1
ATOM 908 O O . ILE A 1 116 ? 1.544 -7.270 -4.774 1.00 94.06 116 ILE A O 1
ATOM 912 N N . GLY A 1 117 ? 0.295 -6.219 -3.234 1.00 91.69 117 GLY A N 1
ATOM 913 C CA . GLY A 1 117 ? -0.068 -5.121 -4.129 1.00 91.69 117 GLY A CA 1
ATOM 914 C C . GLY A 1 117 ? 1.158 -4.357 -4.637 1.00 91.69 117 GLY A C 1
ATOM 915 O O . GLY A 1 117 ? 1.248 -4.061 -5.825 1.00 91.69 117 GLY A O 1
ATOM 916 N N . ARG A 1 118 ? 2.152 -4.101 -3.775 1.00 90.75 118 ARG A N 1
ATOM 917 C CA . ARG A 1 118 ? 3.409 -3.448 -4.176 1.00 90.75 118 ARG A CA 1
ATOM 918 C C . ARG A 1 118 ? 4.289 -4.326 -5.048 1.00 90.75 118 ARG A C 1
ATOM 920 O O . ARG A 1 118 ? 4.860 -3.814 -6.001 1.00 90.75 118 ARG A O 1
ATOM 927 N N . PHE A 1 119 ? 4.383 -5.613 -4.746 1.00 92.12 119 PHE A N 1
ATOM 928 C CA . PHE A 1 119 ? 5.122 -6.570 -5.558 1.00 92.12 119 PHE A CA 1
ATOM 929 C C . PHE A 1 119 ? 4.561 -6.630 -6.983 1.00 92.12 119 PHE A C 1
ATOM 931 O O . PHE A 1 119 ? 5.312 -6.453 -7.938 1.00 92.12 119 PHE A O 1
ATOM 938 N N . ILE A 1 120 ? 3.238 -6.771 -7.125 1.00 90.50 120 ILE A N 1
ATOM 939 C CA . ILE A 1 120 ? 2.561 -6.755 -8.429 1.00 90.50 120 ILE A CA 1
ATOM 940 C C . ILE A 1 120 ? 2.770 -5.406 -9.125 1.00 90.50 120 ILE A C 1
ATOM 942 O O . ILE A 1 120 ? 3.116 -5.383 -10.302 1.00 90.50 120 ILE A O 1
ATOM 946 N N . ALA A 1 121 ? 2.615 -4.285 -8.413 1.00 87.62 121 ALA A N 1
ATOM 947 C CA . ALA A 1 121 ? 2.832 -2.958 -8.988 1.00 87.62 121 ALA A CA 1
ATOM 948 C C . ALA A 1 121 ? 4.267 -2.777 -9.514 1.00 87.62 121 ALA A C 1
ATOM 950 O O . ALA A 1 121 ? 4.447 -2.261 -10.613 1.00 87.62 121 ALA A O 1
ATOM 951 N N . TYR A 1 122 ? 5.285 -3.224 -8.771 1.00 87.56 122 TYR A N 1
ATOM 952 C CA . TYR A 1 122 ? 6.683 -3.139 -9.203 1.00 87.56 122 TYR A CA 1
ATOM 953 C C . TYR A 1 122 ? 7.000 -4.080 -10.358 1.00 87.56 122 TYR A C 1
ATOM 955 O O . TYR A 1 122 ? 7.659 -3.650 -11.299 1.00 87.56 122 TYR A O 1
ATOM 963 N N . LEU A 1 123 ? 6.469 -5.304 -10.353 1.00 86.94 123 LEU A N 1
ATOM 964 C CA . LEU A 1 123 ? 6.591 -6.208 -11.494 1.00 86.94 123 LEU A CA 1
ATOM 965 C C . LEU A 1 123 ? 5.961 -5.613 -12.750 1.00 86.94 123 LEU A C 1
ATOM 967 O O . LEU A 1 123 ? 6.588 -5.623 -13.808 1.00 86.94 123 LEU A O 1
ATOM 971 N N . LEU A 1 124 ? 4.740 -5.081 -12.645 1.00 85.00 124 LEU A N 1
ATOM 972 C CA . LEU A 1 124 ? 4.086 -4.396 -13.755 1.00 85.00 124 LEU A CA 1
ATOM 973 C C . LEU A 1 124 ? 4.948 -3.230 -14.226 1.00 85.00 124 LEU A C 1
ATOM 975 O O . LEU A 1 124 ? 5.217 -3.134 -15.412 1.00 85.00 124 LEU A O 1
ATOM 979 N N . MET A 1 125 ? 5.445 -2.393 -13.318 1.00 80.00 125 MET A N 1
ATOM 980 C CA . MET A 1 125 ? 6.272 -1.238 -13.668 1.00 80.00 125 MET A CA 1
ATOM 981 C C . MET A 1 125 ? 7.600 -1.617 -14.323 1.00 80.00 125 MET A C 1
ATOM 983 O O . MET A 1 125 ? 7.964 -0.972 -15.296 1.00 80.00 125 MET A O 1
ATOM 987 N N . ILE A 1 126 ? 8.311 -2.649 -13.859 1.00 81.88 126 ILE A N 1
ATOM 988 C CA . ILE A 1 126 ? 9.560 -3.101 -14.496 1.00 81.88 126 ILE A CA 1
ATOM 989 C C . ILE A 1 126 ? 9.266 -3.670 -15.890 1.00 81.88 126 ILE A C 1
ATOM 991 O O . ILE A 1 126 ? 9.911 -3.280 -16.863 1.00 81.88 126 ILE A O 1
ATOM 995 N N . ASN A 1 127 ? 8.254 -4.532 -16.021 1.00 79.19 127 ASN A N 1
ATOM 996 C CA . ASN A 1 127 ? 7.886 -5.117 -17.314 1.00 79.19 127 ASN A CA 1
ATOM 997 C C . ASN A 1 127 ? 7.389 -4.057 -18.306 1.00 79.19 127 ASN A C 1
ATOM 999 O O . ASN A 1 127 ? 7.827 -4.024 -19.456 1.00 79.19 127 ASN A O 1
ATOM 1003 N N . LEU A 1 128 ? 6.532 -3.145 -17.841 1.00 74.94 128 LEU A N 1
ATOM 1004 C CA . LEU A 1 128 ? 6.092 -1.985 -18.605 1.00 74.94 128 LEU A CA 1
ATOM 1005 C C . LEU A 1 128 ? 7.286 -1.095 -18.931 1.00 74.94 128 LEU A C 1
ATOM 1007 O O . LEU A 1 128 ? 7.360 -0.634 -20.052 1.00 74.94 128 LEU A O 1
ATOM 1011 N N . SER A 1 129 ? 8.261 -0.895 -18.042 1.00 70.19 129 SER A N 1
ATOM 1012 C CA . SER A 1 129 ? 9.434 -0.067 -18.351 1.00 70.19 129 SER A CA 1
ATOM 1013 C C . SER A 1 129 ? 10.257 -0.638 -19.507 1.00 70.19 129 SER A C 1
ATOM 1015 O O . SER A 1 129 ? 10.640 0.116 -20.390 1.00 70.19 129 SER A O 1
ATOM 1017 N N . ASN A 1 130 ? 10.439 -1.957 -19.601 1.00 66.25 130 ASN A N 1
ATOM 1018 C CA . ASN A 1 130 ? 11.140 -2.569 -20.735 1.00 66.25 130 ASN A CA 1
ATOM 1019 C C . ASN A 1 130 ? 10.404 -2.363 -22.068 1.00 66.25 130 ASN A C 1
ATOM 1021 O O . ASN A 1 130 ? 11.037 -2.139 -23.100 1.00 66.25 130 ASN A O 1
ATOM 1025 N N . TYR A 1 131 ? 9.070 -2.421 -22.044 1.00 61.38 131 TYR A N 1
ATO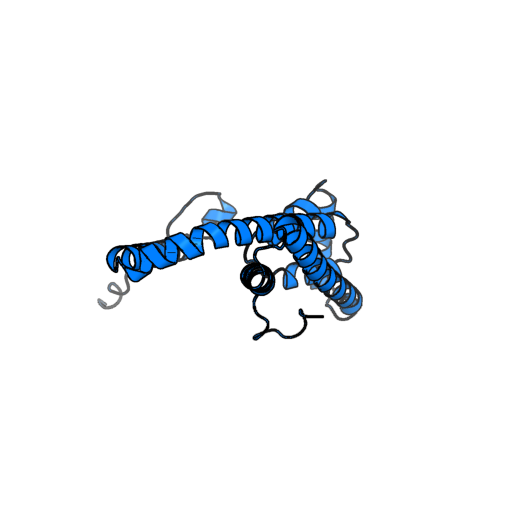M 1026 C CA . TYR A 1 131 ? 8.233 -2.237 -23.231 1.00 61.38 131 TYR A CA 1
ATOM 1027 C C . TYR A 1 131 ? 8.058 -0.758 -23.609 1.00 61.38 131 TYR A C 1
ATOM 1029 O O . TYR A 1 131 ? 8.190 -0.382 -24.775 1.00 61.38 131 TYR A O 1
ATOM 1037 N N . PHE A 1 132 ? 7.805 0.089 -22.612 1.00 59.94 132 PHE A N 1
ATOM 1038 C CA . PHE A 1 132 ? 7.616 1.523 -22.751 1.00 59.94 132 PHE A CA 1
ATOM 1039 C C . PHE A 1 132 ? 8.945 2.211 -23.064 1.00 59.94 132 PHE A C 1
ATOM 1041 O O . PHE A 1 132 ? 8.983 2.951 -24.020 1.00 59.94 132 PHE A O 1
ATOM 1048 N N . PHE A 1 133 ? 10.079 1.959 -22.411 1.00 55.19 133 PHE A N 1
ATOM 1049 C CA . PHE A 1 133 ? 11.307 2.704 -22.755 1.00 55.19 133 PHE A CA 1
ATOM 1050 C C . PHE A 1 133 ? 11.817 2.456 -24.184 1.00 55.19 133 PHE A C 1
ATOM 1052 O O . PHE A 1 133 ? 12.398 3.369 -24.764 1.00 55.19 133 PHE A O 1
ATOM 1059 N N . LYS A 1 134 ? 11.581 1.277 -24.780 1.00 56.50 134 LYS A N 1
ATOM 1060 C CA . LYS A 1 134 ? 11.867 1.048 -26.209 1.00 56.50 134 LYS A CA 1
ATOM 1061 C C . LYS A 1 134 ? 10.803 1.676 -27.110 1.00 56.50 134 LYS A C 1
ATOM 1063 O O . LYS A 1 134 ? 11.134 2.510 -27.943 1.00 56.50 134 LYS A O 1
ATOM 1068 N N . SER A 1 135 ? 9.528 1.346 -26.897 1.00 54.97 135 SER A N 1
ATOM 1069 C CA . SER A 1 135 ? 8.444 1.812 -27.776 1.00 54.97 135 SER A CA 1
ATOM 1070 C C . SER A 1 135 ? 8.180 3.313 -27.647 1.00 54.97 135 SER A C 1
ATOM 1072 O O . SER A 1 135 ? 7.921 3.977 -28.631 1.00 54.97 135 SER A O 1
ATOM 1074 N N . PHE A 1 136 ? 8.268 3.880 -26.448 1.00 54.31 136 PHE A N 1
ATOM 1075 C CA . PHE A 1 136 ? 8.006 5.294 -26.166 1.00 54.31 136 PHE A CA 1
ATOM 1076 C C . PHE A 1 136 ? 9.123 6.190 -26.713 1.00 54.31 136 PHE A C 1
ATOM 1078 O O . PHE A 1 136 ? 8.835 7.283 -27.172 1.00 54.31 136 PHE A O 1
ATOM 1085 N N . ASN A 1 137 ? 10.383 5.741 -26.746 1.00 54.53 137 ASN A N 1
ATOM 1086 C CA . ASN A 1 137 ? 11.460 6.531 -27.355 1.00 54.53 137 ASN A CA 1
ATOM 1087 C C . ASN A 1 137 ? 11.347 6.537 -28.891 1.00 54.53 137 ASN A C 1
ATOM 1089 O O . ASN A 1 137 ? 11.537 7.587 -29.494 1.00 54.53 137 ASN A O 1
ATOM 1093 N N . ASP A 1 138 ? 10.962 5.415 -29.510 1.00 58.47 138 ASP A N 1
ATOM 1094 C CA . ASP A 1 138 ? 10.737 5.337 -30.962 1.00 58.47 138 ASP A CA 1
ATOM 1095 C C . ASP A 1 138 ? 9.426 6.026 -31.399 1.00 58.47 138 ASP A C 1
ATOM 1097 O O . ASP A 1 138 ? 9.405 6.705 -32.425 1.00 58.47 138 ASP A O 1
ATOM 1101 N N . LEU A 1 139 ? 8.353 5.932 -30.601 1.00 54.06 139 LEU A N 1
ATOM 1102 C CA . LEU A 1 139 ? 7.057 6.576 -30.869 1.00 54.06 139 LEU A CA 1
ATOM 1103 C C . LEU A 1 139 ? 7.072 8.093 -30.611 1.00 54.06 139 LEU A C 1
ATOM 1105 O O . LEU A 1 139 ? 6.425 8.828 -31.350 1.00 54.06 139 LEU A O 1
ATOM 1109 N N . PHE A 1 140 ? 7.801 8.589 -29.600 1.00 54.41 140 PHE A N 1
ATOM 1110 C CA . PHE A 1 140 ? 7.861 10.032 -29.302 1.00 54.41 140 PHE A CA 1
ATOM 1111 C C . PHE A 1 140 ? 8.970 10.775 -30.056 1.00 54.41 140 PHE A C 1
ATOM 1113 O O . PHE A 1 140 ? 8.827 11.975 -30.281 1.00 54.41 140 PHE A O 1
ATOM 1120 N N . LYS A 1 141 ? 10.070 10.119 -30.465 1.00 55.91 141 LYS A N 1
ATOM 1121 C CA . LYS A 1 141 ? 11.117 10.810 -31.245 1.00 55.91 141 LYS A CA 1
ATOM 1122 C C . LYS A 1 141 ? 10.753 11.026 -32.708 1.00 55.91 141 LYS A C 1
ATOM 1124 O O . LYS A 1 141 ? 11.226 12.003 -33.278 1.00 55.91 141 LYS A O 1
ATOM 1129 N N . ASN A 1 142 ? 9.944 10.148 -33.304 1.00 55.53 142 ASN A N 1
ATOM 1130 C CA . ASN A 1 142 ? 9.705 10.174 -34.749 1.00 55.53 142 ASN A CA 1
ATOM 1131 C C . ASN A 1 142 ? 8.279 10.568 -35.156 1.00 55.53 142 ASN A C 1
ATOM 1133 O O . ASN A 1 142 ? 8.070 10.831 -36.337 1.00 55.53 142 ASN A O 1
ATOM 1137 N N . ASP A 1 143 ? 7.319 10.663 -34.226 1.00 62.34 143 ASP A N 1
ATOM 1138 C CA . ASP A 1 143 ? 5.931 10.970 -34.584 1.00 62.34 143 ASP A CA 1
ATOM 1139 C C . ASP A 1 143 ? 5.262 11.965 -33.616 1.00 62.34 143 ASP A C 1
ATOM 1141 O O . ASP A 1 143 ? 4.661 11.625 -32.592 1.00 62.34 143 ASP A O 1
ATOM 1145 N N . ILE A 1 144 ? 5.354 13.249 -33.974 1.00 66.56 144 ILE A N 1
ATOM 1146 C CA . ILE A 1 144 ? 4.745 14.384 -33.257 1.00 66.56 144 ILE A CA 1
ATOM 1147 C C . ILE A 1 144 ? 3.223 14.164 -33.101 1.00 66.56 144 ILE A C 1
ATOM 1149 O O . ILE A 1 144 ? 2.618 14.558 -32.103 1.00 66.56 144 ILE A O 1
ATOM 1153 N N . THR A 1 145 ? 2.617 13.454 -34.058 1.00 69.88 145 THR A N 1
ATOM 1154 C CA . THR A 1 145 ? 1.198 13.080 -34.090 1.00 69.88 145 THR A CA 1
ATOM 1155 C C . THR A 1 145 ? 0.797 12.200 -32.908 1.00 69.88 145 THR A C 1
ATOM 1157 O O . THR A 1 145 ? -0.248 12.423 -32.296 1.00 69.88 145 THR A O 1
ATOM 1160 N N . PHE A 1 146 ? 1.631 11.218 -32.550 1.00 66.50 146 PHE A N 1
ATOM 1161 C CA . PHE A 1 146 ? 1.348 10.297 -31.447 1.00 66.50 146 PHE A CA 1
ATOM 1162 C C . PHE A 1 146 ? 1.428 11.005 -30.092 1.00 66.50 146 PHE A C 1
ATOM 1164 O O . PHE A 1 146 ? 0.574 10.798 -29.231 1.00 66.50 146 PHE A O 1
ATOM 1171 N N . THR A 1 147 ? 2.404 11.904 -29.938 1.00 64.44 147 THR A N 1
ATOM 1172 C CA . THR A 1 147 ? 2.553 12.745 -28.739 1.00 64.44 147 THR A CA 1
ATOM 1173 C C . THR A 1 147 ? 1.298 13.592 -28.510 1.00 64.44 147 THR A C 1
ATOM 1175 O O . THR A 1 147 ? 0.708 13.550 -27.431 1.00 64.44 147 THR A O 1
ATOM 1178 N N . ILE A 1 148 ? 0.822 14.281 -29.555 1.00 74.44 148 ILE A N 1
ATOM 1179 C CA . ILE A 1 148 ? -0.397 15.102 -29.494 1.00 74.44 148 ILE A CA 1
ATOM 1180 C C . ILE A 1 148 ? -1.633 14.240 -29.197 1.00 74.44 148 ILE A C 1
ATOM 1182 O O . ILE A 1 148 ? -2.491 14.646 -28.415 1.00 74.44 148 ILE A O 1
ATOM 1186 N N . LEU A 1 149 ? -1.737 13.041 -29.777 1.00 76.75 149 LEU A N 1
ATOM 1187 C CA . LEU A 1 149 ? -2.866 12.138 -29.538 1.00 76.75 149 LEU A CA 1
ATOM 1188 C C . LEU A 1 149 ? -2.944 11.685 -28.073 1.00 76.75 149 LEU A C 1
ATOM 1190 O O . LEU A 1 149 ? -4.032 11.675 -27.489 1.00 76.75 149 LEU A O 1
ATOM 1194 N N . VAL A 1 150 ? -1.807 11.320 -27.476 1.00 71.62 150 VAL A N 1
ATOM 1195 C CA . VAL A 1 150 ? -1.731 10.916 -26.064 1.00 71.62 150 VAL A CA 1
ATOM 1196 C C . VAL A 1 150 ? -2.089 12.088 -25.151 1.00 71.62 150 VAL A C 1
ATOM 1198 O O . VAL A 1 150 ? -2.896 11.907 -24.238 1.00 71.62 150 VAL A O 1
ATOM 1201 N N . ASP A 1 151 ? -1.583 13.289 -25.436 1.00 72.06 151 ASP A N 1
ATOM 1202 C CA . ASP A 1 151 ? -1.914 14.496 -24.672 1.00 72.06 151 ASP A CA 1
ATOM 1203 C C . ASP A 1 151 ? -3.404 14.845 -24.769 1.00 72.06 151 ASP A C 1
ATOM 1205 O O . ASP A 1 151 ? -4.061 15.052 -23.746 1.00 72.06 151 ASP A O 1
ATOM 1209 N N . ILE A 1 152 ? -3.984 14.829 -25.974 1.00 80.00 152 ILE A N 1
ATOM 1210 C CA . ILE A 1 152 ? -5.424 15.052 -26.179 1.00 80.00 152 ILE A CA 1
ATOM 1211 C C . ILE A 1 152 ? -6.239 13.999 -25.426 1.00 80.00 152 ILE A C 1
ATOM 1213 O O . ILE A 1 152 ? -7.217 14.335 -24.758 1.00 80.00 152 ILE A O 1
ATOM 1217 N N . THR A 1 153 ? -5.828 12.733 -25.480 1.00 78.06 153 THR A N 1
ATOM 1218 C CA . THR A 1 153 ? -6.505 11.645 -24.761 1.00 78.06 153 THR A CA 1
ATOM 1219 C C . THR A 1 153 ? -6.444 11.861 -23.249 1.00 78.06 153 THR A C 1
ATOM 1221 O O . THR A 1 153 ? -7.457 11.703 -22.565 1.00 78.06 153 THR A O 1
ATOM 1224 N N . GLY A 1 154 ? -5.290 12.274 -22.721 1.00 73.75 154 GLY A N 1
ATOM 1225 C CA . GLY A 1 154 ? -5.110 12.611 -21.308 1.00 73.75 154 GLY A CA 1
ATOM 1226 C C . GLY A 1 154 ? -5.980 13.791 -20.868 1.00 73.75 154 GLY A C 1
ATOM 1227 O O . GLY A 1 154 ? -6.619 13.734 -19.812 1.00 73.75 154 GLY A O 1
ATOM 1228 N N . ILE A 1 155 ? -6.078 14.830 -21.700 1.00 80.94 155 ILE A N 1
ATOM 1229 C CA . ILE A 1 155 ? -6.952 15.985 -21.465 1.00 80.94 155 ILE A CA 1
ATOM 1230 C C . ILE A 1 155 ? -8.422 15.549 -21.470 1.00 80.94 155 ILE A C 1
ATOM 1232 O O . ILE A 1 155 ? -9.152 15.886 -20.540 1.00 80.94 155 ILE A O 1
ATOM 1236 N N . ILE A 1 156 ? -8.859 14.752 -22.450 1.00 83.69 156 ILE A N 1
ATOM 1237 C CA . ILE A 1 156 ? -10.235 14.234 -22.525 1.00 83.69 156 ILE A CA 1
ATOM 1238 C C . ILE A 1 156 ? -10.564 13.383 -21.296 1.00 83.69 156 ILE A C 1
ATOM 1240 O O . ILE A 1 156 ? -11.602 13.595 -20.673 1.00 83.69 156 ILE A O 1
ATOM 1244 N N . MET A 1 157 ? -9.678 12.464 -20.903 1.00 75.81 157 MET A N 1
ATOM 1245 C CA . MET A 1 157 ? -9.819 11.663 -19.679 1.00 75.81 157 MET A CA 1
ATOM 1246 C C . MET A 1 157 ? -9.975 12.549 -18.440 1.00 75.81 157 MET A C 1
ATOM 1248 O O . MET A 1 157 ? -10.880 12.339 -17.632 1.00 75.81 157 MET A O 1
ATOM 1252 N N . THR A 1 158 ? -9.130 13.573 -18.311 1.00 74.44 158 THR A N 1
ATOM 1253 C CA . THR A 1 158 ? -9.176 14.518 -17.187 1.00 74.44 158 THR A CA 1
ATOM 1254 C C . THR A 1 158 ? -10.490 15.298 -17.170 1.00 74.44 158 THR A C 1
ATOM 1256 O O . THR A 1 158 ? -11.129 15.414 -16.125 1.00 74.44 158 THR A O 1
ATOM 1259 N N . LEU A 1 159 ? -10.944 15.781 -18.328 1.00 79.88 159 LEU A N 1
ATOM 1260 C CA . LEU A 1 159 ? -12.223 16.474 -18.461 1.00 79.88 159 LEU A CA 1
ATOM 1261 C C . LEU A 1 159 ? -13.396 15.555 -18.106 1.00 79.88 159 LEU A C 1
ATOM 1263 O O . LEU A 1 159 ? -14.271 15.962 -17.347 1.00 79.88 159 LEU A O 1
ATOM 1267 N N . LEU A 1 160 ? -13.400 14.307 -18.581 1.00 82.00 160 LEU A N 1
ATOM 1268 C CA . LEU A 1 160 ? -14.431 13.324 -18.241 1.00 82.00 160 LEU A CA 1
ATOM 1269 C C . LEU A 1 160 ? -14.513 13.096 -16.727 1.00 82.00 160 LEU A C 1
ATOM 1271 O O . LEU A 1 160 ? -15.606 13.138 -16.170 1.00 82.00 160 LEU A O 1
ATOM 1275 N N . ILE A 1 161 ? -13.372 12.929 -16.052 1.00 80.25 161 ILE A N 1
ATOM 1276 C CA . ILE A 1 161 ? -13.285 12.779 -14.588 1.00 80.25 161 ILE A CA 1
ATOM 1277 C C . ILE A 1 161 ? -13.871 13.999 -13.864 1.00 80.25 161 ILE A C 1
ATOM 1279 O O . ILE A 1 161 ? -14.604 13.840 -12.888 1.00 80.25 161 ILE A O 1
ATOM 1283 N N . ILE A 1 162 ? -13.585 15.213 -14.338 1.00 80.06 162 ILE A N 1
ATOM 1284 C CA . ILE A 1 162 ? -14.103 16.454 -13.740 1.00 80.06 162 ILE A CA 1
ATOM 1285 C C . ILE A 1 162 ? -15.616 16.591 -13.954 1.00 80.06 162 ILE A C 1
ATOM 1287 O O . ILE A 1 162 ? -16.329 17.029 -13.051 1.00 80.06 162 ILE A O 1
ATOM 1291 N N . PHE A 1 163 ? -16.120 16.219 -15.131 1.00 80.81 163 PHE A N 1
ATOM 1292 C CA . PHE A 1 163 ? -17.540 16.349 -15.461 1.00 80.81 163 PHE A CA 1
ATOM 1293 C C . PHE A 1 163 ? -18.419 15.247 -14.867 1.00 80.81 163 PHE A C 1
ATOM 1295 O O . PHE A 1 163 ? -19.641 15.376 -14.898 1.00 80.81 163 PHE A O 1
ATOM 1302 N N . ILE A 1 164 ? -17.854 14.175 -14.315 1.00 84.06 164 ILE A N 1
ATOM 1303 C CA . ILE A 1 164 ? -18.628 13.142 -13.622 1.00 84.06 164 ILE A CA 1
ATOM 1304 C C . ILE A 1 164 ? -19.198 13.700 -12.311 1.00 84.06 164 ILE A C 1
ATOM 1306 O O . ILE A 1 164 ? -18.488 14.263 -11.479 1.00 84.06 164 ILE A O 1
ATOM 1310 N N . ASN A 1 165 ? -20.501 13.500 -12.091 1.00 80.31 165 ASN A N 1
ATOM 1311 C CA . ASN A 1 165 ? -21.125 13.753 -10.800 1.00 80.31 165 ASN A CA 1
ATOM 1312 C C . ASN A 1 165 ? -20.784 12.612 -9.834 1.00 80.31 165 ASN A C 1
ATOM 1314 O O . ASN A 1 165 ? -21.469 11.588 -9.781 1.00 80.31 165 ASN A O 1
ATOM 1318 N N . TRP A 1 166 ? -19.706 12.805 -9.078 1.00 76.69 166 TRP A N 1
ATOM 1319 C CA . TRP A 1 166 ? -19.188 11.823 -8.127 1.00 76.69 166 TRP A CA 1
ATOM 1320 C C . TRP A 1 166 ? -20.197 11.434 -7.040 1.00 76.69 166 TRP A C 1
ATOM 1322 O O . TRP A 1 166 ? -20.208 10.278 -6.624 1.00 76.69 166 TRP A O 1
ATOM 1332 N N . ASP A 1 167 ? -21.079 12.349 -6.631 1.00 74.19 167 ASP A N 1
ATOM 1333 C CA . ASP A 1 167 ? -22.094 12.088 -5.603 1.00 74.19 167 ASP A CA 1
ATOM 1334 C C . ASP A 1 167 ? -23.138 11.070 -6.094 1.00 74.19 167 ASP A C 1
ATOM 1336 O O . ASP A 1 167 ? -23.410 10.063 -5.437 1.00 74.19 167 ASP A O 1
ATOM 1340 N N . ILE A 1 168 ? -23.638 11.256 -7.321 1.00 76.38 168 ILE A N 1
ATOM 1341 C CA . ILE A 1 168 ? -24.592 10.328 -7.947 1.00 76.38 168 ILE A CA 1
ATOM 1342 C C . ILE A 1 168 ? -23.910 9.007 -8.322 1.00 76.38 168 ILE A C 1
ATOM 1344 O O . ILE A 1 168 ? -24.501 7.939 -8.139 1.00 76.38 168 ILE A O 1
ATOM 1348 N N . LEU A 1 169 ? -22.663 9.056 -8.801 1.00 82.62 169 LEU A N 1
ATOM 1349 C CA . LEU A 1 169 ? -21.917 7.856 -9.173 1.00 82.62 169 LEU A CA 1
ATOM 1350 C C . LEU A 1 169 ? -21.690 6.939 -7.965 1.00 82.62 169 LEU A C 1
ATOM 1352 O O . LEU A 1 169 ? -21.926 5.738 -8.062 1.00 82.62 169 LEU A O 1
ATOM 1356 N N . ILE A 1 170 ? -21.271 7.496 -6.828 1.00 75.56 170 ILE A N 1
ATOM 1357 C CA . ILE A 1 170 ? -20.966 6.720 -5.619 1.00 75.56 170 ILE A CA 1
ATOM 1358 C C . ILE A 1 170 ? -22.251 6.268 -4.910 1.00 75.56 170 ILE A C 1
ATOM 1360 O O . ILE A 1 170 ? -22.326 5.134 -4.440 1.00 75.56 170 ILE A O 1
ATOM 1364 N N . SER A 1 171 ? -23.274 7.125 -4.851 1.00 75.06 171 SER A N 1
ATOM 1365 C CA . SER A 1 171 ? -24.531 6.826 -4.152 1.00 75.06 171 SER A CA 1
ATOM 1366 C C . SER A 1 171 ? -25.426 5.860 -4.935 1.00 75.06 171 SER A C 1
ATOM 1368 O O . SER A 1 171 ? -25.949 4.894 -4.381 1.00 75.06 171 SER A O 1
ATOM 1370 N N . GLN A 1 172 ? -25.582 6.080 -6.244 1.00 78.06 172 GLN A N 1
ATOM 1371 C CA . GLN A 1 172 ? -26.585 5.393 -7.066 1.00 78.06 172 GLN A CA 1
ATOM 1372 C C . GLN A 1 172 ? -25.988 4.434 -8.101 1.00 78.06 172 GLN A C 1
ATOM 1374 O O . GLN A 1 172 ? -26.751 3.796 -8.825 1.00 78.06 172 GLN A O 1
ATOM 1379 N N . HIS A 1 173 ? -24.653 4.331 -8.196 1.00 74.50 173 HIS A N 1
ATOM 1380 C CA . HIS A 1 173 ? -23.950 3.544 -9.223 1.00 74.50 173 HIS A CA 1
ATOM 1381 C C . HIS A 1 173 ? -24.369 3.926 -10.657 1.00 74.50 173 HIS A C 1
ATOM 1383 O O . HIS A 1 173 ? -24.341 3.105 -11.573 1.00 74.50 173 HIS A O 1
ATOM 1389 N N . LYS A 1 174 ? -24.773 5.190 -10.860 1.00 71.88 174 LYS A N 1
ATOM 1390 C CA . LYS A 1 174 ? -25.208 5.735 -12.152 1.00 71.88 174 LYS A CA 1
ATOM 1391 C C . LYS A 1 174 ? -24.251 6.825 -12.620 1.00 71.88 174 LYS A C 1
ATOM 1393 O O . LYS A 1 174 ? -23.975 7.773 -11.891 1.00 71.88 174 LYS A O 1
ATOM 1398 N N . LEU A 1 175 ? -23.783 6.708 -1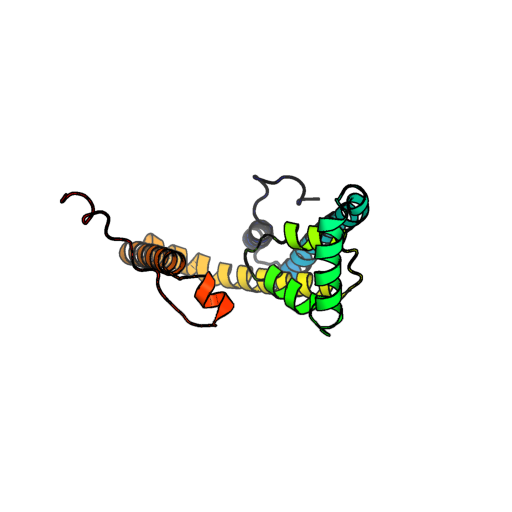3.860 1.00 74.50 175 LEU A N 1
ATOM 1399 C CA . LEU A 1 175 ? -22.965 7.728 -14.515 1.00 74.50 175 LEU A CA 1
ATOM 1400 C C . LEU A 1 175 ? -23.852 8.898 -14.951 1.00 74.50 175 LEU A C 1
ATOM 1402 O O . LEU A 1 175 ? -24.648 8.773 -15.879 1.00 74.50 175 LEU A O 1
ATOM 1406 N N . VAL A 1 176 ? -23.709 10.036 -14.271 1.00 78.12 176 VAL A N 1
ATOM 1407 C CA . VAL A 1 176 ? -24.386 11.291 -14.617 1.00 78.12 176 VAL A CA 1
ATOM 1408 C C . VAL A 1 176 ? -23.336 12.381 -14.772 1.00 78.12 176 VAL A C 1
ATOM 1410 O O . VAL A 1 176 ? -22.527 12.597 -13.873 1.00 78.12 176 VAL A O 1
ATOM 1413 N N . PHE A 1 177 ? -23.354 13.077 -15.907 1.00 79.94 177 PHE A N 1
ATOM 1414 C CA . PHE A 1 177 ? -22.445 14.188 -16.175 1.00 79.94 177 PHE A CA 1
ATOM 1415 C C . PHE A 1 177 ? -23.046 15.512 -15.689 1.00 79.94 177 PHE A C 1
ATOM 1417 O O . PHE A 1 177 ? -24.218 15.811 -15.938 1.00 79.94 177 PHE A O 1
ATOM 1424 N N . ILE A 1 178 ? -22.242 16.316 -14.997 1.00 76.00 178 ILE A N 1
ATOM 1425 C CA . ILE A 1 178 ? -22.595 17.665 -14.560 1.00 76.00 178 ILE A CA 1
ATOM 1426 C C . ILE A 1 178 ? -22.630 18.555 -15.804 1.00 76.00 178 ILE A C 1
ATOM 1428 O O . ILE A 1 178 ? -21.598 18.818 -16.420 1.00 76.00 178 ILE A O 1
ATOM 1432 N N . LYS A 1 179 ? -23.818 19.040 -16.186 1.00 67.81 179 LYS A N 1
ATOM 1433 C CA . LYS A 1 179 ? -23.926 20.046 -17.250 1.00 67.81 179 LYS A CA 1
ATOM 1434 C C . LYS A 1 179 ? -23.253 21.344 -16.785 1.00 67.81 179 LYS A C 1
ATOM 1436 O O . LYS A 1 179 ? -23.601 21.832 -15.705 1.00 67.81 179 LYS A O 1
ATOM 1441 N N . PRO A 1 180 ? -22.336 21.930 -17.575 1.00 59.47 180 PRO A N 1
ATOM 1442 C CA . PRO A 1 180 ? -21.767 23.228 -17.248 1.00 59.47 180 PRO A CA 1
ATOM 1443 C C . PRO A 1 180 ? -22.897 24.257 -17.155 1.00 59.47 180 PRO A C 1
ATOM 1445 O O . PRO A 1 180 ? -23.777 24.332 -18.013 1.00 59.47 180 PRO A O 1
ATOM 1448 N N . LYS A 1 181 ? -22.908 25.030 -16.069 1.00 62.03 181 LYS A N 1
ATOM 1449 C CA . LYS A 1 181 ? -23.897 26.088 -15.862 1.00 62.03 181 LYS A CA 1
ATOM 1450 C C . LYS A 1 181 ? -23.573 27.215 -16.847 1.00 62.03 181 LYS A C 1
ATOM 1452 O O . LYS A 1 181 ? -22.520 27.832 -16.727 1.00 62.03 181 LYS A O 1
ATOM 1457 N N . ASN A 1 182 ? -24.446 27.462 -17.828 1.00 52.12 182 ASN A N 1
ATOM 1458 C CA . ASN A 1 182 ? -24.255 28.533 -18.810 1.00 52.12 182 ASN A CA 1
ATOM 1459 C C . ASN A 1 182 ? -24.110 29.882 -18.092 1.00 52.12 182 ASN A C 1
ATOM 1461 O O . ASN A 1 182 ? -25.072 30.416 -17.545 1.00 52.12 182 ASN A O 1
ATOM 1465 N N . PH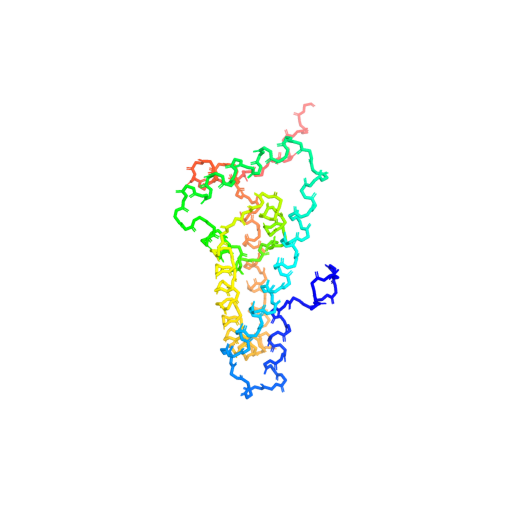E A 1 183 ? -22.899 30.439 -18.109 1.00 50.47 183 PHE A N 1
ATOM 1466 C CA . PHE A 1 183 ? -22.581 31.725 -17.485 1.00 50.47 183 PHE A CA 1
ATOM 1467 C C . PHE A 1 183 ? -23.275 32.912 -18.190 1.00 50.47 183 PHE A C 1
ATOM 1469 O O . PHE A 1 183 ? -23.456 33.971 -17.599 1.00 50.47 183 PHE A O 1
ATOM 1476 N N . PHE A 1 184 ? -23.745 32.723 -19.428 1.00 53.12 184 PHE A N 1
ATOM 1477 C CA . PHE A 1 184 ? -24.307 33.780 -20.278 1.00 53.12 184 PHE A CA 1
ATOM 1478 C C . PHE A 1 184 ? -25.790 34.123 -20.046 1.00 53.12 184 PHE A C 1
ATOM 1480 O O . PHE A 1 184 ? -26.302 35.031 -20.693 1.00 53.12 184 PHE A O 1
ATOM 1487 N N . SER A 1 185 ? -26.509 33.461 -19.132 1.00 54.84 185 SER A N 1
ATOM 1488 C CA . SER A 1 185 ? -27.950 33.722 -18.941 1.00 54.84 185 SER A CA 1
ATOM 1489 C C . SER A 1 185 ? -28.289 34.717 -17.822 1.00 54.84 185 SER A C 1
ATOM 1491 O O . SER A 1 185 ? -29.460 34.842 -17.476 1.00 54.84 185 SER A O 1
ATOM 1493 N N . LYS A 1 186 ? -27.304 35.403 -17.219 1.00 50.00 186 LYS A N 1
ATOM 1494 C CA . LYS A 1 186 ? -27.529 36.295 -16.059 1.00 50.00 186 LYS A CA 1
ATOM 1495 C C . LYS A 1 186 ? -27.320 37.794 -16.338 1.00 50.00 186 LYS A C 1
ATOM 1497 O O . LYS A 1 186 ? -27.152 38.559 -15.399 1.00 50.00 186 LYS A O 1
ATOM 1502 N N . GLN A 1 187 ? -27.342 38.212 -17.607 1.00 52.88 187 GLN A N 1
ATOM 1503 C CA . GLN A 1 187 ? -27.192 39.622 -18.018 1.00 52.88 187 GLN A CA 1
ATOM 1504 C C . GLN A 1 187 ? -28.377 40.176 -18.835 1.00 52.88 187 GLN A C 1
ATOM 1506 O O . GLN A 1 187 ? -28.233 41.125 -19.598 1.00 52.88 187 GLN A O 1
ATOM 1511 N N . ARG A 1 188 ? -29.572 39.605 -18.665 1.00 50.38 188 ARG A N 1
ATOM 1512 C CA . ARG A 1 188 ? -30.830 40.261 -19.048 1.00 50.38 188 ARG A CA 1
ATOM 1513 C C . ARG A 1 188 ? -31.777 40.220 -17.859 1.00 50.38 188 ARG A C 1
ATOM 1515 O O . ARG A 1 188 ? -32.439 39.208 -17.662 1.00 50.38 188 ARG A O 1
ATOM 1522 N N . ASN A 1 189 ? -31.717 41.266 -17.043 1.00 40.72 189 ASN A N 1
ATOM 1523 C CA . ASN A 1 189 ? -32.822 41.880 -16.304 1.00 40.72 189 ASN A CA 1
ATOM 1524 C C . ASN A 1 189 ? -32.303 43.165 -15.667 1.00 40.72 189 ASN A C 1
ATOM 1526 O O . ASN A 1 189 ? -31.246 43.082 -15.002 1.00 40.72 189 ASN A O 1
#